Protein AF-A0A817G9M0-F1 (afdb_monomer)

Secondary structure (DSSP, 8-state):
-----SEEEE-GGGGGG--TTS--TTTTTT--EEEEE-S--S-----B-S-SEEEEE---TT-S--------HHHHHHHHHHB-GGG--EEEE-TT----HHHHHHHHHH-TT--EEEEEHHHHHHHTT-HHHHHHHHHH--EEEEE----------SS-TTT------SSSTTS--HHHHHHHHHH-TT-SEEEEEEE-HHHHHHHHHHHHHHT-EEEEEE--

Nearest PDB structures (foldseek):
  5zb2-assembly1_A-2  TM=5.782E-01  e=1.646E-01  Saccharomyces cerevisiae S288C
  3l2k-assembly1_B  TM=8.022E-01  e=1.127E+00  Pantoea agglomerans
  3hgu-assembly1_A  TM=7.969E-01  e=4.310E+00  Pantoea agglomerans
  4xq6-assembly1_A  TM=3.763E-01  e=7.944E-01  Mycobacterium tuberculosis H37Ra
  3hgv-assembly1_B  TM=3.865E-01  e=2.269E+00  Pantoea agglomerans

Foldseek 3Di:
DADPDQEEEDDLCPVVDDDPPDDCARNAQNHAEYEYAQPDNVDDPAAHERHAEYEYDHDDPDDPDLPQDEDDPVSLVVCVRHYQLQNYQEYEYDPSRHYDLVSVLVSLVSNQNHAEYEEALVRVLLNLVDLSSLVSLQVHYAAYEHDQDPDDPPDDDDPCCVRDPDDDDGPPRREDDPVSVVSCCVSRLNHQEYEGEEYEPVNVVVCVVPVVPRNHHYHYDYDD

Radius of gyration: 18.79 Å; Cα contacts (8 Å, |Δi|>4): 367; chains: 1; bounding box: 47×42×49 Å

Sequence (224 aa):
MPYIGYEYRLTPTMNKYVNSLINHSNGFNNVKNITVWLKPIIKNLYYFNNIQSLTLTCEDDDDDQIDEYILSEKQIKFLHMTVNLSNIKHLIIDDECCMTPSLLLKILIQSPCLSELTIENNILTLYLKNSQICELLNKNIIKLDISDDNRNIYIKSNDIDSFYSASNCQEDRCYMRLDNLLLILSKCRKLSIIILGKIRQDIYSWIQINASTLNIDFYFTLID

Mean predicted aligned error: 10.59 Å

Structure (mmCIF, N/CA/C/O backbone):
data_AF-A0A817G9M0-F1
#
_entry.id   AF-A0A817G9M0-F1
#
loop_
_atom_site.group_PDB
_atom_site.id
_atom_site.type_symbol
_atom_site.label_atom_id
_atom_site.label_alt_id
_atom_site.label_comp_id
_atom_site.label_asym_id
_atom_site.label_entity_id
_atom_site.label_seq_id
_atom_site.pdbx_PDB_ins_code
_atom_site.Cartn_x
_atom_site.Cartn_y
_atom_site.Cartn_z
_atom_site.occupancy
_atom_site.B_iso_or_equiv
_atom_site.auth_seq_id
_atom_site.auth_comp_id
_atom_site.auth_asym_id
_atom_site.auth_atom_id
_atom_site.pdbx_PDB_model_num
ATOM 1 N N . MET A 1 1 ? -31.293 -2.157 11.846 1.00 43.88 1 MET A N 1
ATOM 2 C CA . MET A 1 1 ? -30.958 -3.054 10.721 1.00 43.88 1 MET A CA 1
ATOM 3 C C . MET A 1 1 ? -29.444 -2.999 10.543 1.00 43.88 1 MET A C 1
ATOM 5 O O . MET A 1 1 ? -28.943 -1.880 10.504 1.00 43.88 1 MET A O 1
ATOM 9 N N . PRO A 1 2 ? -28.704 -4.121 10.556 1.00 51.38 2 PRO A N 1
ATOM 10 C CA . PRO A 1 2 ? -27.274 -4.094 10.249 1.00 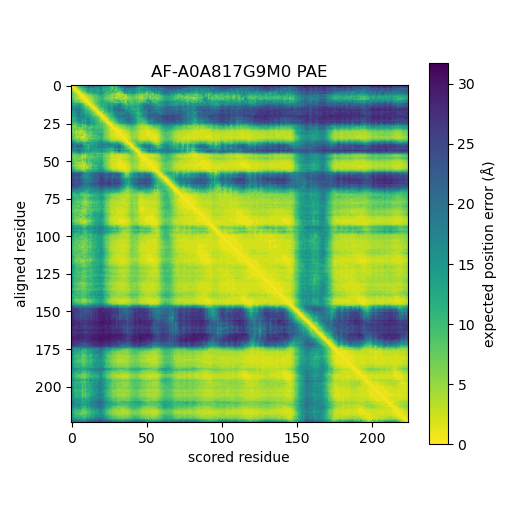51.38 2 PRO A CA 1
ATOM 11 C C . PRO A 1 2 ? -27.074 -3.652 8.795 1.00 51.38 2 PRO A C 1
ATOM 13 O O . PRO A 1 2 ? -27.879 -3.997 7.930 1.00 51.38 2 PRO A O 1
ATOM 16 N N . TYR A 1 3 ? -26.037 -2.861 8.538 1.00 54.50 3 TYR A N 1
ATOM 17 C CA . TYR A 1 3 ? -25.652 -2.450 7.196 1.00 54.50 3 TYR A CA 1
ATOM 18 C C . TYR A 1 3 ? -25.253 -3.703 6.403 1.00 54.50 3 TYR A C 1
ATOM 20 O O . TYR A 1 3 ? -24.424 -4.499 6.847 1.00 54.50 3 TYR A O 1
ATOM 28 N N . ILE A 1 4 ? -25.902 -3.913 5.257 1.00 58.81 4 ILE A N 1
ATOM 29 C CA . ILE A 1 4 ? -25.700 -5.096 4.400 1.00 58.81 4 ILE A CA 1
ATOM 30 C C . ILE A 1 4 ? -24.552 -4.858 3.400 1.00 58.81 4 ILE A C 1
ATOM 32 O O . ILE A 1 4 ? -24.020 -5.808 2.834 1.00 58.81 4 ILE A O 1
ATOM 36 N N . GLY A 1 5 ? -24.140 -3.600 3.212 1.00 60.62 5 GLY A N 1
ATOM 37 C CA . GLY A 1 5 ? -23.053 -3.226 2.311 1.00 60.62 5 GLY A CA 1
ATOM 38 C C . GLY A 1 5 ? -21.687 -3.755 2.757 1.00 60.62 5 GLY A C 1
ATOM 39 O O . GLY A 1 5 ? -21.343 -3.705 3.938 1.00 60.62 5 GLY A O 1
ATOM 40 N N . TYR A 1 6 ? -20.913 -4.238 1.785 1.00 61.12 6 TYR A N 1
ATOM 41 C CA . TYR A 1 6 ? -19.511 -4.642 1.948 1.00 61.12 6 TYR A CA 1
ATOM 42 C C . TYR A 1 6 ? -18.563 -3.431 2.031 1.00 61.12 6 TYR A C 1
ATOM 44 O O . TYR A 1 6 ? -17.533 -3.481 2.710 1.00 61.12 6 TYR A O 1
ATOM 52 N N . GLU A 1 7 ? -18.963 -2.341 1.375 1.00 71.12 7 GLU A N 1
ATOM 53 C CA . GLU A 1 7 ? -18.264 -1.061 1.293 1.00 71.12 7 GLU A CA 1
ATOM 54 C C . GLU A 1 7 ? -19.029 0.023 2.054 1.00 71.12 7 GLU A C 1
ATOM 56 O O . GLU A 1 7 ? -20.265 0.044 2.065 1.00 71.12 7 GLU A O 1
ATOM 61 N N . TYR A 1 8 ? -18.290 0.935 2.683 1.00 72.50 8 TYR A N 1
ATOM 62 C CA . TYR A 1 8 ? -18.856 2.077 3.391 1.00 72.50 8 TYR A CA 1
ATOM 63 C C . TYR A 1 8 ? -18.000 3.328 3.182 1.00 72.50 8 TYR A C 1
ATOM 65 O O . TYR A 1 8 ? -16.774 3.267 3.260 1.00 72.50 8 TYR A O 1
ATOM 73 N N . ARG A 1 9 ? -18.641 4.478 2.955 1.00 72.69 9 ARG A N 1
ATOM 74 C CA . ARG A 1 9 ? -17.967 5.781 2.868 1.00 72.69 9 ARG A CA 1
ATOM 75 C C . ARG A 1 9 ? -18.323 6.609 4.091 1.00 72.69 9 ARG A C 1
ATOM 77 O O . ARG A 1 9 ? -19.501 6.826 4.357 1.00 72.69 9 ARG A O 1
ATOM 84 N N . LEU A 1 10 ? -17.320 7.056 4.837 1.00 69.00 10 LEU A N 1
ATOM 85 C CA . LEU A 1 10 ? -17.506 7.930 5.987 1.00 69.00 10 LEU A CA 1
ATOM 86 C C . LEU A 1 10 ? -17.192 9.372 5.585 1.00 69.00 10 LEU A C 1
ATOM 88 O O . LEU A 1 10 ? -16.023 9.718 5.428 1.00 69.00 10 LEU A O 1
ATOM 92 N N . THR A 1 11 ? -18.234 10.195 5.453 1.00 63.91 11 THR A N 1
ATOM 93 C CA . THR A 1 11 ? -18.109 11.606 5.058 1.00 63.91 11 THR A CA 1
ATOM 94 C C . THR A 1 11 ? -18.269 12.555 6.256 1.00 63.91 11 THR A C 1
ATOM 96 O O . THR A 1 11 ? -18.947 12.214 7.237 1.00 63.91 11 THR A O 1
ATOM 99 N N . PRO A 1 12 ? -17.703 13.777 6.204 1.00 54.59 12 PRO A N 1
ATOM 100 C CA . PRO A 1 12 ? -17.743 14.724 7.325 1.00 54.59 12 PRO A CA 1
ATOM 101 C C . PRO A 1 12 ? -19.159 15.145 7.748 1.00 54.59 12 PRO A C 1
ATOM 103 O O . PRO A 1 12 ? -19.411 15.445 8.920 1.00 54.59 12 PRO A O 1
ATOM 106 N N . THR A 1 13 ? -20.111 15.132 6.813 1.00 56.72 13 THR A N 1
ATOM 107 C CA . THR A 1 13 ? -21.502 15.559 7.024 1.00 56.72 13 THR A CA 1
ATOM 108 C C . THR A 1 13 ? -22.379 14.506 7.705 1.00 56.72 13 THR A C 1
ATOM 110 O O . THR A 1 13 ? -23.465 14.851 8.183 1.00 56.72 13 THR A O 1
ATOM 113 N N . MET A 1 14 ? -21.917 13.254 7.840 1.00 56.62 14 MET A N 1
ATOM 114 C CA . MET A 1 14 ? -22.711 12.159 8.422 1.00 56.62 14 MET A CA 1
ATOM 115 C C . MET A 1 14 ? -23.173 12.423 9.862 1.00 56.62 14 MET A C 1
ATOM 117 O O . MET A 1 14 ? -24.207 11.902 10.278 1.00 56.62 14 MET A O 1
ATOM 121 N N . ASN A 1 15 ? -22.487 13.296 10.607 1.00 50.94 15 ASN A N 1
ATOM 122 C CA . ASN A 1 15 ? -22.907 13.704 11.952 1.00 50.94 15 ASN A CA 1
ATOM 123 C C . ASN A 1 15 ? -24.252 14.440 12.011 1.00 50.94 15 ASN A C 1
ATOM 125 O O . ASN A 1 15 ? -24.836 14.519 13.090 1.00 50.94 15 ASN A O 1
ATOM 129 N N . LYS A 1 16 ? -24.768 14.969 10.892 1.00 44.91 16 LYS A N 1
ATOM 130 C CA . LYS A 1 16 ? -26.047 15.700 10.877 1.00 44.91 16 LYS A CA 1
ATOM 131 C C . LYS A 1 16 ? -27.268 14.808 11.139 1.00 44.91 16 LYS A C 1
ATOM 133 O O . LYS A 1 16 ? -28.314 15.336 11.502 1.00 44.91 16 LYS A O 1
ATOM 138 N N . TYR A 1 17 ? -27.146 13.484 10.997 1.00 46.28 17 TYR A N 1
ATOM 139 C CA . TYR A 1 17 ? -28.298 12.569 11.015 1.00 46.28 17 TYR A CA 1
ATOM 140 C C . TYR A 1 17 ? -28.178 11.401 12.006 1.00 46.28 17 TYR A C 1
ATOM 142 O O . TYR A 1 17 ? -28.967 10.458 11.943 1.00 46.28 17 TYR A O 1
ATOM 150 N N . VAL A 1 18 ? -27.216 11.435 12.936 1.00 49.06 18 VAL A N 1
ATOM 151 C CA . VAL A 1 18 ? -27.019 10.327 13.885 1.00 49.06 18 VAL A CA 1
ATOM 152 C C . VAL A 1 18 ? -27.923 10.481 15.105 1.00 49.06 18 VAL A C 1
ATOM 154 O O . VAL A 1 18 ? -27.805 11.433 15.874 1.00 49.06 18 VAL A O 1
ATOM 157 N N . ASN A 1 19 ? -28.803 9.502 15.314 1.00 46.06 19 ASN A N 1
ATOM 158 C CA . ASN A 1 19 ? -29.579 9.377 16.542 1.00 46.06 19 ASN A CA 1
ATOM 159 C C . ASN A 1 19 ? -28.739 8.644 17.601 1.00 46.06 19 ASN A C 1
ATOM 161 O O . ASN A 1 19 ? -28.477 7.450 17.476 1.00 46.06 19 ASN A O 1
ATOM 165 N N . SER A 1 20 ? -28.337 9.347 18.660 1.00 53.91 20 SER A N 1
ATOM 166 C CA . SER A 1 20 ? -27.492 8.817 19.744 1.00 53.91 20 SER A CA 1
ATOM 167 C C . SER A 1 20 ? -28.133 7.688 20.566 1.00 53.91 20 SER A C 1
ATOM 169 O O . SER A 1 20 ? -27.455 7.083 21.394 1.00 53.91 20 SER A O 1
ATOM 171 N N . LEU A 1 21 ? -29.420 7.396 20.352 1.00 45.25 21 LEU A N 1
ATOM 172 C CA . LEU A 1 21 ? -30.170 6.348 21.051 1.00 45.25 21 LEU A CA 1
ATOM 173 C C . LEU A 1 21 ? -30.033 4.954 20.414 1.00 45.25 21 LEU A C 1
ATOM 175 O O . LEU A 1 21 ? -30.493 3.974 20.998 1.00 45.25 21 LEU A O 1
ATOM 179 N N . ILE A 1 22 ? -29.423 4.832 19.230 1.00 50.28 22 ILE A N 1
ATOM 180 C CA . ILE A 1 22 ? -29.263 3.548 18.537 1.00 50.28 22 ILE A CA 1
ATOM 181 C C . ILE A 1 22 ? -27.857 2.999 18.809 1.00 50.28 22 ILE A C 1
ATOM 183 O O . ILE A 1 22 ? -26.849 3.625 18.492 1.00 50.28 22 ILE A O 1
ATOM 187 N N . ASN A 1 23 ? -27.774 1.805 19.401 1.00 50.31 23 ASN A N 1
ATOM 188 C CA . ASN A 1 23 ? -26.499 1.123 19.616 1.00 50.31 23 ASN A CA 1
ATOM 189 C C . ASN A 1 23 ? -25.998 0.530 18.290 1.00 50.31 23 ASN A C 1
ATOM 191 O O . ASN A 1 23 ? -26.527 -0.469 17.800 1.00 50.31 23 ASN A O 1
ATOM 195 N N . HIS A 1 24 ? -24.983 1.159 17.702 1.00 58.62 24 HIS A N 1
ATOM 196 C CA . HIS A 1 24 ? -24.435 0.783 16.399 1.00 58.62 24 HIS A CA 1
ATOM 197 C C . HIS A 1 24 ? -23.263 -0.209 16.472 1.00 58.62 24 HIS A C 1
ATOM 199 O O . HIS A 1 24 ? -22.658 -0.493 15.439 1.00 58.62 24 HIS A O 1
ATOM 205 N N . SER A 1 25 ? -22.959 -0.774 17.647 1.00 58.25 25 SER A N 1
ATOM 206 C CA . SER A 1 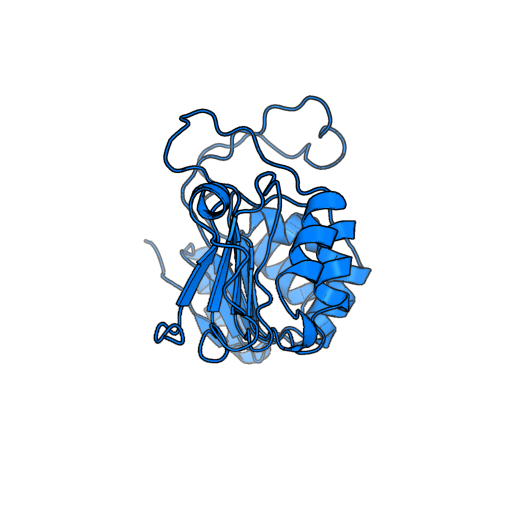25 ? -21.776 -1.625 17.874 1.00 58.25 25 SER A CA 1
ATOM 207 C C . SER A 1 25 ? -21.642 -2.807 16.907 1.00 58.25 25 SER A C 1
ATOM 209 O O . SER A 1 25 ? -20.534 -3.160 16.526 1.00 58.25 25 SER A O 1
ATOM 211 N N . ASN A 1 26 ? -22.766 -3.381 16.467 1.00 63.66 26 ASN A N 1
ATOM 212 C CA . ASN A 1 26 ? -22.805 -4.501 15.520 1.00 63.66 26 ASN A CA 1
ATOM 213 C C . ASN A 1 26 ? -23.342 -4.110 14.136 1.00 63.66 26 ASN A C 1
ATOM 215 O O . ASN A 1 26 ? -23.516 -4.969 13.271 1.00 63.66 26 ASN A O 1
ATOM 219 N N . GLY A 1 27 ? -23.636 -2.825 13.923 1.00 67.75 27 GLY A N 1
ATOM 220 C CA . GLY A 1 27 ? -24.267 -2.337 12.699 1.00 67.75 27 GLY A CA 1
ATOM 221 C C . GLY A 1 27 ? -23.406 -2.538 11.455 1.00 67.75 27 GLY A C 1
ATOM 222 O O . GLY A 1 27 ? -23.957 -2.705 10.376 1.00 67.75 27 GLY A O 1
ATOM 223 N N . PHE A 1 28 ? -22.081 -2.585 11.609 1.00 75.06 28 PHE A N 1
ATOM 224 C CA . PHE A 1 28 ? -21.125 -2.568 10.498 1.00 75.06 28 PHE A CA 1
ATOM 225 C C . PHE A 1 28 ? -20.227 -3.808 10.439 1.00 75.06 28 PHE A C 1
ATOM 227 O O . PHE A 1 28 ? -19.193 -3.795 9.780 1.00 75.06 28 PHE A O 1
ATOM 234 N N . ASN A 1 29 ? -20.609 -4.908 11.095 1.00 80.31 29 ASN A N 1
ATOM 235 C CA . ASN A 1 29 ? -19.776 -6.118 11.155 1.00 80.31 29 ASN A CA 1
ATOM 236 C C . ASN A 1 29 ? -19.491 -6.747 9.779 1.00 80.31 29 ASN A C 1
ATOM 238 O O . ASN A 1 29 ? -18.471 -7.428 9.624 1.00 80.31 29 ASN A O 1
ATOM 242 N N . ASN A 1 30 ? -20.381 -6.511 8.810 1.00 82.12 30 ASN A N 1
ATOM 243 C CA . ASN A 1 30 ? -20.260 -6.990 7.434 1.00 82.12 30 ASN A CA 1
ATOM 244 C C . ASN A 1 30 ? -19.395 -6.082 6.551 1.00 82.12 30 ASN A C 1
ATOM 246 O O . ASN A 1 30 ? -18.931 -6.541 5.510 1.00 82.12 30 ASN A O 1
ATOM 250 N N . VAL A 1 31 ? -19.151 -4.835 6.967 1.00 83.00 31 VAL A N 1
ATOM 251 C CA . VAL A 1 31 ? -18.290 -3.910 6.229 1.00 83.00 31 VAL A CA 1
ATOM 252 C C . VAL A 1 31 ? -16.857 -4.418 6.322 1.00 83.00 31 VAL A C 1
ATOM 254 O O . VAL A 1 31 ? -16.344 -4.669 7.417 1.00 83.00 31 VAL A O 1
ATOM 257 N N . LYS A 1 32 ? -16.220 -4.587 5.165 1.00 87.81 32 LYS A N 1
ATOM 258 C CA . LYS A 1 32 ? -14.809 -4.981 5.047 1.00 87.81 32 LYS A CA 1
ATOM 259 C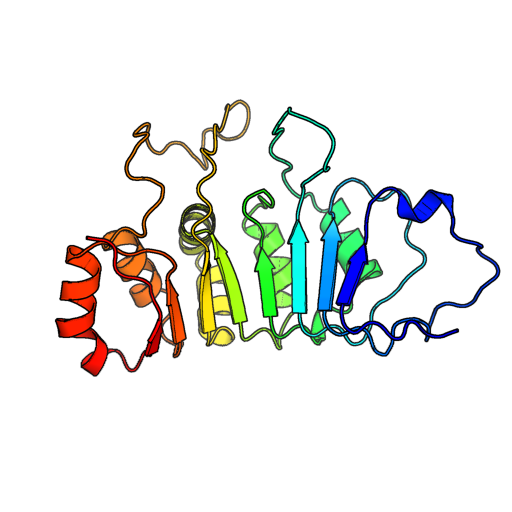 C . LYS A 1 32 ? -13.962 -3.892 4.416 1.00 87.81 32 LYS A C 1
ATOM 261 O O . LYS A 1 32 ? -12.768 -3.842 4.687 1.00 87.81 32 LYS A O 1
ATOM 266 N N . ASN A 1 33 ? -14.580 -3.016 3.640 1.00 88.19 33 ASN A N 1
ATOM 267 C CA . ASN A 1 33 ? -13.905 -1.945 2.937 1.00 88.19 33 ASN A CA 1
ATOM 268 C C . ASN A 1 33 ? -14.472 -0.616 3.418 1.00 88.19 33 ASN A C 1
ATOM 270 O O . ASN A 1 33 ? -15.694 -0.441 3.455 1.00 88.19 33 ASN A O 1
ATOM 274 N N . ILE A 1 34 ? -13.601 0.312 3.791 1.00 87.56 34 ILE A N 1
ATOM 275 C CA . ILE A 1 34 ? -14.028 1.641 4.214 1.00 87.56 34 ILE A CA 1
ATOM 276 C C . ILE A 1 34 ? -13.190 2.722 3.550 1.00 87.56 34 ILE A C 1
ATOM 278 O O . ILE A 1 34 ? -11.964 2.662 3.556 1.00 87.56 34 ILE A O 1
ATOM 282 N N . THR A 1 35 ? -13.869 3.738 3.033 1.00 86.94 35 THR A N 1
ATOM 283 C CA . THR A 1 35 ? -13.252 4.998 2.623 1.00 86.94 35 THR A CA 1
ATOM 284 C C . THR A 1 35 ? -13.496 6.027 3.715 1.00 86.94 35 THR A C 1
ATOM 286 O O . THR A 1 35 ? -14.645 6.281 4.089 1.00 86.94 35 THR A O 1
ATOM 289 N N . VAL A 1 36 ? -12.422 6.600 4.251 1.00 83.94 36 VAL A N 1
ATOM 290 C CA . VAL A 1 36 ? -12.466 7.592 5.326 1.00 83.94 36 VAL A CA 1
ATOM 291 C C . VAL A 1 36 ? -12.027 8.939 4.778 1.00 83.94 36 VAL A C 1
ATOM 293 O O . VAL A 1 36 ? -10.886 9.094 4.349 1.00 83.94 36 VAL A O 1
ATOM 296 N N . TRP A 1 37 ? -12.936 9.911 4.841 1.00 80.38 37 TRP A N 1
ATOM 297 C CA . TRP A 1 37 ? -12.651 11.298 4.499 1.00 80.38 37 TRP A CA 1
ATOM 298 C C . TRP A 1 37 ? -12.093 11.990 5.735 1.00 80.38 37 TRP A C 1
ATOM 300 O O . TRP A 1 37 ? -12.752 12.064 6.775 1.00 80.38 37 TRP A O 1
ATOM 310 N N . LEU A 1 38 ? -10.853 12.456 5.652 1.00 72.31 38 LEU A N 1
ATOM 311 C CA . LEU A 1 38 ? -10.090 12.879 6.828 1.00 72.31 38 LEU A CA 1
ATOM 312 C C . LEU A 1 38 ? -10.177 14.384 7.137 1.00 72.31 38 LEU A C 1
ATOM 314 O O . LEU A 1 38 ? -9.511 14.880 8.057 1.00 72.31 38 LEU A O 1
ATOM 318 N N . LYS A 1 39 ? -11.066 15.109 6.451 1.00 68.44 39 LYS A N 1
ATOM 319 C CA . LYS A 1 39 ? -11.522 16.445 6.866 1.00 68.44 39 LYS A CA 1
ATOM 320 C C . LYS A 1 39 ? -12.063 16.410 8.303 1.00 68.44 39 LYS A C 1
ATOM 322 O O . LYS A 1 39 ? -12.447 15.345 8.782 1.00 68.44 39 LYS A O 1
ATOM 327 N N . PRO A 1 40 ? -12.046 17.527 9.055 1.00 56.66 40 PRO A N 1
ATOM 328 C CA . PRO A 1 40 ? -12.311 17.521 10.493 1.00 56.66 40 PRO A CA 1
ATOM 329 C C . PRO A 1 40 ? -13.727 17.018 10.817 1.00 56.66 40 PRO A C 1
ATOM 331 O O . PRO A 1 40 ? -14.691 17.777 10.883 1.00 56.66 40 PRO A O 1
ATOM 334 N N . ILE A 1 41 ? -13.845 15.714 11.064 1.00 55.81 41 ILE A N 1
ATOM 335 C CA . ILE A 1 41 ? -15.073 15.083 11.523 1.00 55.81 41 ILE A CA 1
ATOM 336 C C . ILE A 1 41 ? -15.233 15.425 13.009 1.00 55.81 41 ILE A C 1
ATOM 338 O O . ILE A 1 41 ? -14.476 14.981 13.871 1.00 55.81 41 ILE A O 1
ATOM 342 N N . ILE A 1 42 ? -16.237 16.251 13.306 1.00 53.94 42 ILE A N 1
ATOM 343 C CA . ILE A 1 42 ? -16.450 16.907 14.610 1.00 53.94 42 ILE A CA 1
ATOM 344 C C . ILE A 1 42 ? -16.813 15.906 15.731 1.00 53.94 42 ILE A C 1
ATOM 346 O O . ILE A 1 42 ? -16.664 16.203 16.918 1.00 53.94 42 ILE A O 1
ATOM 350 N N . LYS A 1 43 ? -17.270 14.698 15.383 1.00 58.09 43 LYS A N 1
ATOM 351 C CA . LYS A 1 43 ? -17.588 13.605 16.317 1.00 58.09 43 LYS A CA 1
ATOM 352 C C . LYS A 1 43 ? -17.720 12.299 15.529 1.00 58.09 43 LYS A C 1
ATOM 354 O O . LYS A 1 43 ? -18.157 12.349 14.393 1.00 58.09 43 LYS A O 1
ATOM 359 N N . ASN A 1 44 ? -17.383 11.135 16.073 1.00 60.19 44 ASN A N 1
ATOM 360 C CA . ASN A 1 44 ? -17.817 9.876 15.455 1.00 60.19 44 ASN A CA 1
ATOM 361 C C . ASN A 1 44 ? -18.408 8.958 16.509 1.00 60.19 44 ASN A C 1
ATOM 363 O O . ASN A 1 44 ? -17.886 8.870 17.619 1.00 60.19 44 ASN A O 1
ATOM 367 N N . LEU A 1 45 ? -19.516 8.316 16.155 1.00 61.19 45 LEU A N 1
ATOM 368 C CA . LEU A 1 45 ? -20.249 7.384 17.014 1.00 61.19 45 LEU A CA 1
ATOM 369 C C . LEU A 1 45 ? -20.097 5.930 16.536 1.00 61.19 45 LEU A C 1
ATOM 371 O O . LEU A 1 45 ? -20.662 5.024 17.146 1.00 61.19 45 LEU A O 1
ATOM 375 N N . TYR A 1 46 ? -19.341 5.706 15.457 1.00 73.38 46 TYR A N 1
ATOM 376 C CA . TYR A 1 46 ? -19.208 4.411 14.799 1.00 73.38 46 TYR A CA 1
ATOM 377 C C . TYR A 1 46 ? -17.795 3.846 14.938 1.00 73.38 46 TYR A C 1
ATOM 379 O O . TYR A 1 46 ? -16.814 4.565 14.756 1.00 73.38 46 TYR A O 1
ATOM 387 N N . TYR A 1 47 ? -17.714 2.544 15.223 1.00 80.94 47 TYR A N 1
ATOM 388 C CA . TYR A 1 47 ? -16.469 1.782 15.251 1.00 80.94 47 TYR A CA 1
ATOM 389 C C . TYR A 1 47 ? -16.559 0.586 14.300 1.00 80.94 47 TYR A C 1
ATOM 391 O O . TYR A 1 47 ? -17.483 -0.224 14.389 1.00 80.94 47 TYR A O 1
ATOM 399 N N . PHE A 1 48 ? -15.586 0.470 13.403 1.00 85.19 48 PHE A N 1
ATOM 400 C CA . PHE A 1 48 ? -15.506 -0.550 12.368 1.00 85.19 48 PHE A CA 1
ATOM 401 C C . PHE A 1 48 ? -14.397 -1.548 12.710 1.00 85.19 48 PHE A C 1
ATOM 403 O O . PHE A 1 48 ? -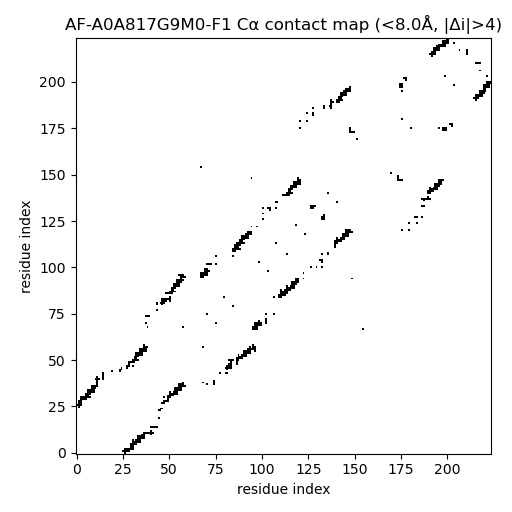13.209 -1.295 12.502 1.00 85.19 48 PHE A O 1
ATOM 410 N N . ASN A 1 49 ? -14.789 -2.701 13.254 1.00 85.19 49 ASN A N 1
ATOM 411 C CA . ASN A 1 49 ? -13.838 -3.673 13.799 1.00 85.19 49 ASN A CA 1
ATOM 412 C C . ASN A 1 49 ? -13.266 -4.660 12.759 1.00 85.19 49 ASN A C 1
ATOM 414 O O . ASN A 1 49 ? -12.183 -5.211 12.945 1.00 85.19 49 ASN A O 1
ATOM 418 N N . ASN A 1 50 ? -13.998 -4.906 11.671 1.00 87.94 50 ASN A N 1
ATOM 419 C CA . ASN A 1 50 ? -13.730 -6.017 10.751 1.00 87.94 50 ASN A CA 1
ATOM 420 C C . ASN A 1 50 ? -13.180 -5.577 9.385 1.00 87.94 50 ASN A C 1
ATOM 422 O O . ASN A 1 50 ? -13.270 -6.340 8.419 1.00 87.94 50 ASN A O 1
ATOM 426 N N . ILE A 1 51 ? -12.646 -4.359 9.310 1.00 89.81 51 ILE A N 1
ATOM 427 C CA . ILE A 1 51 ? -12.114 -3.768 8.084 1.00 89.81 51 ILE A CA 1
ATOM 428 C C . ILE A 1 51 ? -10.853 -4.508 7.636 1.00 89.81 51 ILE A C 1
ATOM 430 O O . ILE A 1 51 ? -9.978 -4.815 8.441 1.00 89.81 51 ILE A O 1
ATOM 434 N N . GLN A 1 52 ? -10.787 -4.788 6.340 1.00 93.94 52 GLN A N 1
ATOM 435 C CA . GLN A 1 52 ? -9.666 -5.407 5.640 1.00 93.94 52 GLN A CA 1
ATOM 436 C C . GLN A 1 52 ? -9.037 -4.451 4.624 1.00 93.94 52 GLN A C 1
ATOM 438 O O . GLN A 1 52 ? -7.826 -4.527 4.426 1.00 93.94 52 GLN A O 1
ATOM 443 N N . SER A 1 53 ? -9.824 -3.556 4.018 1.00 94.44 53 SER A N 1
ATOM 444 C CA . SER A 1 53 ? -9.330 -2.508 3.122 1.00 94.44 53 SER A CA 1
ATOM 445 C C . SER A 1 53 ? -9.724 -1.123 3.633 1.00 94.44 53 SER A C 1
ATOM 447 O O . SER A 1 53 ? -10.881 -0.891 3.995 1.00 94.44 53 SER A O 1
ATOM 449 N N . LEU A 1 54 ? -8.751 -0.217 3.694 1.00 93.19 54 LEU A N 1
ATOM 450 C CA . LEU A 1 54 ? -8.918 1.160 4.146 1.00 93.19 54 LEU A CA 1
ATOM 451 C C . LEU A 1 54 ? -8.422 2.117 3.067 1.00 93.19 54 LEU A C 1
ATOM 453 O O . LEU A 1 54 ? -7.239 2.107 2.742 1.00 93.19 54 LEU A O 1
ATOM 457 N N . THR A 1 55 ? -9.306 2.984 2.587 1.00 90.94 55 THR A N 1
ATOM 458 C CA . THR A 1 55 ? -8.963 4.115 1.721 1.00 90.94 55 THR A CA 1
ATOM 459 C C . THR A 1 55 ? -8.960 5.401 2.532 1.00 90.94 55 THR A C 1
ATOM 461 O O . THR A 1 55 ? -9.935 5.700 3.226 1.00 90.94 55 THR A O 1
ATOM 464 N N . LEU A 1 56 ? -7.876 6.163 2.442 1.00 88.38 56 LEU A N 1
ATOM 465 C CA . LEU A 1 56 ? -7.734 7.483 3.047 1.00 88.38 56 LEU A CA 1
ATOM 466 C C . LEU A 1 56 ? -7.809 8.535 1.946 1.00 88.38 56 LEU A C 1
ATOM 468 O O . LEU A 1 56 ? -6.997 8.482 1.031 1.00 88.38 56 LEU A O 1
ATOM 472 N N . THR A 1 57 ? -8.758 9.466 2.051 1.00 82.44 57 THR A N 1
ATOM 473 C CA . THR A 1 57 ? -8.976 10.529 1.055 1.00 82.44 57 THR A CA 1
ATOM 474 C C . THR A 1 57 ? -9.277 11.875 1.729 1.00 82.44 57 THR A C 1
ATOM 476 O O . THR A 1 57 ? -9.646 11.927 2.916 1.00 82.44 57 THR A O 1
ATOM 479 N N . CYS A 1 58 ? -9.075 12.962 0.985 1.00 72.81 58 CYS A N 1
ATOM 480 C CA . CYS A 1 58 ? -9.176 14.346 1.454 1.00 72.81 58 CYS A CA 1
ATOM 481 C C . CYS A 1 58 ? -10.152 15.225 0.641 1.00 72.81 58 CYS A C 1
ATOM 483 O O . CYS A 1 58 ? -10.387 16.362 1.064 1.00 72.81 58 CYS A O 1
ATOM 485 N N . GLU A 1 59 ? -10.739 14.716 -0.446 1.00 66.69 59 GLU A N 1
ATOM 486 C CA . GLU A 1 59 ? -11.617 15.477 -1.351 1.00 66.69 59 GLU A CA 1
ATOM 487 C C . GLU A 1 59 ? -12.912 15.935 -0.637 1.00 66.69 59 GLU A C 1
ATOM 489 O O . GLU A 1 59 ? -13.438 15.241 0.237 1.00 66.69 59 GLU A O 1
ATOM 494 N N . ASP A 1 60 ? -13.414 17.131 -0.972 1.00 53.81 60 ASP A N 1
ATOM 495 C CA . ASP A 1 60 ? -14.856 17.426 -0.917 1.00 53.81 60 ASP A CA 1
ATOM 496 C C . ASP A 1 60 ? -15.315 17.547 -2.373 1.00 53.81 60 ASP A C 1
ATOM 498 O O . ASP A 1 60 ? -14.658 18.242 -3.142 1.00 53.81 60 ASP A O 1
ATOM 502 N N . ASP A 1 61 ? -16.459 16.960 -2.727 1.00 53.25 61 ASP A N 1
ATOM 503 C CA . ASP A 1 61 ? -17.051 17.038 -4.076 1.00 53.25 61 ASP A CA 1
ATOM 504 C C . ASP A 1 61 ? -17.401 18.486 -4.535 1.00 53.25 61 ASP A C 1
ATOM 506 O O . ASP A 1 61 ? -17.909 18.667 -5.640 1.00 53.25 61 ASP A O 1
ATOM 510 N N . ASP A 1 62 ? -17.177 19.514 -3.702 1.00 49.69 62 ASP A N 1
ATOM 511 C CA . ASP A 1 62 ? -17.821 20.833 -3.819 1.00 49.69 62 ASP A CA 1
ATOM 512 C C . ASP A 1 62 ? -16.882 22.062 -3.884 1.00 49.69 62 ASP A C 1
ATOM 514 O O . ASP A 1 62 ? -17.390 23.163 -4.097 1.00 49.69 62 ASP A O 1
ATOM 518 N N . ASP A 1 63 ? -15.554 21.944 -3.738 1.00 48.62 63 ASP A N 1
ATOM 519 C CA . ASP A 1 63 ? -14.662 23.122 -3.758 1.00 48.62 63 ASP A CA 1
ATOM 520 C C . ASP A 1 63 ? -13.536 23.002 -4.801 1.00 48.62 63 ASP A C 1
ATOM 522 O O . ASP A 1 63 ? -12.576 22.257 -4.628 1.00 48.62 63 ASP A O 1
ATOM 526 N N . ASP A 1 64 ? -13.592 23.854 -5.834 1.00 49.12 64 ASP A N 1
ATOM 527 C CA . ASP A 1 64 ? -12.548 24.097 -6.854 1.00 49.12 64 ASP A CA 1
ATOM 528 C C . ASP A 1 64 ? -11.216 24.647 -6.273 1.00 49.12 64 ASP A C 1
ATOM 530 O O . ASP A 1 64 ? -10.339 25.126 -7.001 1.00 49.12 64 ASP A O 1
ATOM 534 N N . GLN A 1 65 ? -11.052 24.631 -4.948 1.00 47.03 65 GLN A N 1
ATOM 535 C CA . GLN A 1 65 ? -9.819 24.979 -4.254 1.00 47.03 65 GLN A CA 1
ATOM 536 C C . GLN A 1 65 ? -9.185 23.706 -3.700 1.00 47.03 65 GLN A C 1
ATOM 538 O O . GLN A 1 65 ? -9.523 23.234 -2.615 1.00 47.03 65 GLN A O 1
ATOM 543 N N . ILE A 1 66 ? -8.227 23.177 -4.464 1.00 46.78 66 ILE A N 1
ATOM 544 C CA . ILE A 1 66 ? -7.294 22.130 -4.040 1.00 46.78 66 ILE A CA 1
ATOM 545 C C . ILE A 1 66 ? -6.351 22.743 -2.993 1.00 46.78 66 ILE A C 1
ATOM 547 O O . ILE A 1 66 ? -5.201 23.077 -3.277 1.00 46.78 66 ILE A O 1
ATOM 551 N N . ASP A 1 67 ? -6.851 22.961 -1.782 1.00 49.00 67 ASP A N 1
ATOM 552 C CA . ASP A 1 67 ? -5.990 23.196 -0.632 1.00 49.00 67 ASP A CA 1
ATOM 553 C C . ASP A 1 67 ? -5.518 21.824 -0.142 1.00 49.00 67 ASP A C 1
ATOM 555 O O . ASP A 1 67 ? -6.272 21.071 0.479 1.00 49.00 67 ASP A O 1
ATOM 559 N N . GLU A 1 68 ? -4.264 21.485 -0.462 1.00 52.62 68 GLU A N 1
ATOM 560 C CA . GLU A 1 68 ? -3.619 20.236 -0.049 1.00 52.62 68 GLU A CA 1
ATOM 561 C C . GLU A 1 68 ? -3.773 20.025 1.461 1.00 52.62 68 GLU A C 1
ATOM 563 O O . GLU A 1 68 ? -3.211 20.744 2.297 1.00 52.62 68 GLU A O 1
ATOM 568 N N . TYR A 1 69 ? -4.553 19.011 1.825 1.00 60.19 69 TYR A N 1
ATOM 569 C CA . TYR A 1 69 ? -4.891 18.767 3.212 1.00 60.19 69 TYR A CA 1
ATOM 570 C C . TYR A 1 69 ? -3.857 17.850 3.863 1.00 60.19 69 TYR A C 1
ATOM 572 O O . TYR A 1 69 ? -3.925 16.626 3.761 1.00 60.19 69 TYR A O 1
ATOM 580 N N . ILE A 1 70 ? -2.895 18.443 4.573 1.00 63.59 70 ILE A N 1
ATOM 581 C CA . ILE A 1 70 ? -1.913 17.669 5.337 1.00 63.59 70 ILE A CA 1
ATOM 582 C C . ILE A 1 70 ? -2.588 17.069 6.569 1.00 63.59 70 ILE A C 1
ATOM 584 O O . ILE A 1 70 ? -3.037 17.780 7.476 1.00 63.59 70 ILE A O 1
ATOM 588 N N . LEU A 1 71 ? -2.592 15.738 6.645 1.00 69.44 71 LEU A N 1
ATOM 589 C CA . LEU A 1 71 ? -3.076 15.041 7.829 1.00 69.44 71 LEU A CA 1
ATOM 590 C C . LEU A 1 71 ? -2.286 15.438 9.077 1.00 69.44 71 LEU A C 1
ATOM 592 O O . LEU A 1 71 ? -1.061 15.533 9.080 1.00 69.44 71 LEU A O 1
ATOM 596 N N . SER A 1 72 ? -3.009 15.626 10.174 1.00 74.56 72 SER A N 1
ATOM 597 C CA . SER A 1 72 ? -2.484 15.946 11.496 1.00 74.56 72 SER A CA 1
ATOM 598 C C . SER A 1 72 ? -2.660 14.774 12.464 1.00 74.56 72 SER A C 1
ATOM 600 O O . SER A 1 72 ? -3.466 13.863 12.271 1.00 74.56 72 SER A O 1
ATOM 602 N N . GLU A 1 73 ? -1.972 14.840 13.603 1.00 79.69 73 GLU A N 1
ATOM 603 C CA . GLU A 1 73 ? -2.142 13.894 14.717 1.00 79.69 73 GLU A CA 1
ATOM 604 C C . GLU A 1 73 ? -3.601 13.756 15.190 1.00 79.69 73 GLU A C 1
ATOM 606 O O . GLU A 1 73 ? -3.997 12.706 15.703 1.00 79.69 73 GLU A O 1
ATOM 611 N N . LYS A 1 74 ? -4.422 14.805 15.031 1.00 79.00 74 LYS A N 1
ATOM 612 C CA . LYS A 1 74 ? -5.845 14.754 15.391 1.00 79.00 74 LYS A CA 1
ATOM 613 C C . LYS A 1 74 ? -6.617 13.811 14.464 1.00 79.00 74 LYS A C 1
ATOM 615 O O . LYS A 1 74 ? -7.438 13.045 14.966 1.00 79.00 74 LYS A O 1
ATOM 620 N N . GLN A 1 75 ? -6.317 13.807 13.161 1.00 77.88 75 GLN A N 1
ATOM 621 C CA . GLN A 1 75 ? -6.914 12.858 12.215 1.00 77.88 75 GLN A CA 1
ATOM 622 C C . GLN A 1 75 ? -6.521 11.418 12.513 1.00 77.88 75 GLN A C 1
ATOM 624 O O . GLN A 1 75 ? -7.372 10.536 12.472 1.00 77.88 75 GLN A O 1
ATOM 629 N N . ILE A 1 76 ? -5.260 11.163 12.862 1.00 79.56 76 ILE A N 1
ATOM 630 C CA . ILE A 1 76 ? -4.821 9.801 13.192 1.00 79.56 76 ILE A CA 1
ATOM 631 C C . ILE A 1 76 ? -5.533 9.285 14.445 1.00 79.56 76 ILE A C 1
ATOM 633 O O . ILE A 1 76 ? -6.033 8.161 14.463 1.00 79.56 76 ILE A O 1
ATOM 637 N N . LYS A 1 77 ? -5.673 10.120 15.483 1.00 82.00 77 LYS A N 1
ATOM 638 C CA . LYS A 1 77 ? -6.476 9.764 16.666 1.00 82.00 77 LYS A CA 1
ATOM 639 C C . LYS A 1 77 ? -7.924 9.451 16.302 1.00 82.00 77 LYS A C 1
ATOM 641 O O . LYS A 1 77 ? -8.475 8.470 16.794 1.00 82.00 77 LYS A O 1
ATOM 646 N N . PHE A 1 78 ? -8.523 10.257 15.431 1.00 80.00 78 PHE A N 1
ATOM 647 C CA . PHE A 1 78 ? -9.869 10.012 14.929 1.00 80.00 78 PHE A CA 1
ATOM 648 C C . PHE A 1 78 ? -9.976 8.672 14.186 1.00 80.00 78 PHE A C 1
ATOM 650 O O . PHE A 1 78 ? -10.899 7.894 14.440 1.00 80.00 78 PHE A O 1
ATOM 657 N N . LEU A 1 79 ? -9.010 8.378 13.314 1.00 84.94 79 LEU A N 1
ATOM 658 C CA . LEU A 1 79 ? -8.945 7.126 12.574 1.00 84.94 79 LEU A CA 1
ATOM 659 C C . LEU A 1 79 ? -8.897 5.930 13.536 1.00 84.94 79 LEU A C 1
ATOM 661 O O . LEU A 1 79 ? -9.669 4.993 13.362 1.00 84.94 79 LEU A O 1
ATOM 665 N N . HIS A 1 80 ? -8.101 5.994 14.609 1.00 82.81 80 HIS A N 1
ATOM 666 C CA . HIS A 1 80 ? -8.061 4.943 15.639 1.00 82.81 80 HIS A CA 1
ATOM 667 C C . HIS A 1 80 ? -9.370 4.740 16.386 1.00 82.81 80 HIS A C 1
ATOM 669 O O . HIS A 1 80 ? -9.706 3.617 16.753 1.00 82.81 80 HIS A O 1
ATOM 675 N N . MET A 1 81 ? -10.102 5.822 16.640 1.00 81.69 81 MET A N 1
ATOM 676 C CA . MET A 1 81 ? -11.404 5.739 17.295 1.00 81.69 81 MET A CA 1
ATOM 677 C C . MET A 1 81 ? -12.482 5.166 16.373 1.00 81.69 81 MET A C 1
ATOM 679 O O . MET A 1 81 ? -13.529 4.753 16.861 1.00 81.69 81 MET A O 1
ATOM 683 N N . THR A 1 82 ? -12.228 5.138 15.064 1.00 81.56 82 THR A N 1
ATOM 684 C CA . THR A 1 82 ? -13.210 4.765 14.046 1.00 81.56 82 THR A CA 1
ATOM 685 C C . THR A 1 82 ? -12.932 3.392 13.448 1.00 81.56 82 THR A C 1
ATOM 687 O O . THR A 1 82 ? -13.866 2.633 13.224 1.00 81.56 82 THR A O 1
ATOM 690 N N . VAL A 1 83 ? -11.674 3.040 13.190 1.00 86.94 83 VAL A N 1
ATOM 691 C CA . VAL A 1 83 ? -11.296 1.828 12.457 1.00 86.94 83 VAL A CA 1
ATOM 692 C C . VAL A 1 83 ? -10.305 1.009 13.274 1.00 86.94 83 VAL A C 1
ATOM 694 O O . VAL A 1 83 ? -9.293 1.519 13.759 1.00 86.94 83 VAL A O 1
ATOM 697 N N . ASN A 1 84 ? -10.565 -0.293 13.390 1.00 89.12 84 ASN A N 1
ATOM 698 C CA . ASN A 1 84 ? -9.564 -1.226 13.881 1.00 89.12 84 ASN A CA 1
ATOM 699 C C . ASN A 1 84 ? -8.497 -1.469 12.804 1.00 89.12 84 ASN A C 1
ATOM 701 O O . ASN A 1 84 ? -8.699 -2.270 11.892 1.00 89.12 84 ASN A O 1
ATOM 705 N N . LEU A 1 85 ? -7.343 -0.813 12.938 1.00 91.69 85 LEU A N 1
ATOM 706 C CA . LEU A 1 85 ? -6.250 -0.950 11.971 1.00 91.69 85 LEU A CA 1
ATOM 707 C C . LEU A 1 85 ? -5.572 -2.329 11.995 1.00 91.69 85 LEU A C 1
ATOM 709 O O . LEU A 1 85 ? -4.948 -2.721 11.013 1.00 91.69 85 LEU A O 1
ATOM 713 N N . SER A 1 86 ? -5.728 -3.102 13.077 1.00 92.94 86 SER A N 1
ATOM 714 C CA . SER A 1 86 ? -4.998 -4.366 13.241 1.00 92.94 86 SER A CA 1
ATOM 715 C C . SER A 1 86 ? -5.349 -5.439 12.205 1.00 92.94 86 SER A C 1
ATOM 717 O O . SER A 1 86 ? -4.533 -6.319 11.944 1.00 92.94 86 SER A O 1
ATOM 719 N N . ASN A 1 87 ? -6.534 -5.341 11.594 1.00 91.06 87 ASN A N 1
ATOM 720 C CA . ASN A 1 87 ? -7.052 -6.294 10.611 1.00 91.06 87 ASN A CA 1
ATOM 721 C C . ASN A 1 87 ? -6.856 -5.847 9.154 1.00 91.06 87 ASN A C 1
ATOM 723 O O . ASN A 1 87 ? -7.209 -6.594 8.236 1.00 91.06 87 ASN A O 1
ATOM 727 N N . ILE A 1 88 ? -6.310 -4.647 8.937 1.00 95.31 88 ILE A N 1
ATOM 728 C CA . ILE A 1 88 ? -6.132 -4.092 7.599 1.00 95.31 88 ILE A CA 1
ATOM 729 C C . ILE A 1 88 ? -5.079 -4.902 6.857 1.00 95.31 88 ILE A C 1
ATOM 731 O O . ILE A 1 88 ? -3.959 -5.081 7.332 1.00 95.31 88 ILE A O 1
ATOM 735 N N . LYS A 1 89 ? -5.466 -5.370 5.674 1.00 96.38 89 LYS A N 1
ATOM 736 C CA . LYS A 1 89 ? -4.618 -6.064 4.705 1.00 96.38 89 LYS A CA 1
ATOM 737 C C . LYS A 1 89 ? -4.245 -5.168 3.536 1.00 96.38 89 LYS A C 1
ATOM 739 O O . LYS A 1 89 ? -3.170 -5.350 2.975 1.00 96.38 89 LYS A O 1
ATOM 744 N N . HIS A 1 90 ? -5.111 -4.214 3.205 1.00 96.31 90 HIS A N 1
ATOM 745 C CA . HIS A 1 90 ? -4.946 -3.295 2.089 1.00 96.31 90 HIS A CA 1
ATOM 746 C C . HIS A 1 90 ? -5.146 -1.851 2.542 1.00 96.31 90 HIS A C 1
ATOM 748 O O . HIS A 1 90 ? -6.181 -1.511 3.112 1.00 96.31 90 HIS A O 1
ATOM 754 N N . LEU A 1 91 ? -4.144 -1.013 2.303 1.00 95.12 91 LEU A N 1
ATOM 755 C CA . LEU A 1 91 ? -4.208 0.426 2.526 1.00 95.12 91 LEU A CA 1
ATOM 756 C C . LEU A 1 91 ? -4.143 1.132 1.174 1.00 95.12 91 LEU A C 1
ATOM 758 O O . LEU A 1 91 ? -3.237 0.861 0.393 1.00 95.12 91 LEU A O 1
ATOM 762 N N . ILE A 1 92 ? -5.077 2.042 0.932 1.00 92.44 92 ILE A N 1
ATOM 763 C CA . ILE A 1 92 ? -5.114 2.911 -0.242 1.00 92.44 92 ILE A CA 1
ATOM 764 C C . ILE A 1 92 ? -4.929 4.343 0.255 1.00 92.44 92 ILE A C 1
ATOM 766 O O . ILE A 1 92 ? -5.713 4.821 1.080 1.00 92.44 92 ILE A O 1
ATOM 770 N N . ILE A 1 93 ? -3.871 4.999 -0.207 1.00 89.12 93 ILE A N 1
ATOM 771 C CA . ILE A 1 93 ? -3.604 6.414 0.048 1.00 89.12 93 ILE A CA 1
ATOM 772 C C . ILE A 1 93 ? -3.902 7.142 -1.253 1.00 89.12 93 ILE A C 1
ATOM 774 O O . ILE A 1 93 ? -3.193 6.938 -2.236 1.00 89.12 93 ILE A O 1
ATOM 778 N N . ASP A 1 94 ? -4.978 7.919 -1.233 1.00 80.81 94 ASP A N 1
ATOM 779 C CA . ASP A 1 94 ? -5.426 8.704 -2.378 1.00 80.81 94 ASP A CA 1
ATOM 780 C C . ASP A 1 94 ? -4.436 9.832 -2.702 1.00 80.81 94 ASP A C 1
ATOM 782 O O . ASP A 1 94 ? -3.669 10.256 -1.830 1.00 80.81 94 ASP A O 1
ATOM 786 N N . ASP A 1 95 ? -4.468 10.318 -3.936 1.00 71.94 95 ASP A N 1
ATOM 787 C CA . ASP A 1 95 ? -3.579 11.358 -4.475 1.00 71.94 95 ASP A CA 1
ATOM 788 C C . ASP A 1 95 ? -3.651 12.678 -3.695 1.00 71.94 95 ASP A C 1
ATOM 790 O O . ASP A 1 95 ? -2.645 13.324 -3.397 1.00 71.94 95 ASP A O 1
ATOM 794 N N . GLU A 1 96 ? -4.849 13.023 -3.246 1.00 70.12 96 GLU A N 1
ATOM 795 C CA . GLU A 1 96 ? -5.118 14.205 -2.435 1.00 70.12 96 GLU A CA 1
ATOM 796 C C . GLU A 1 96 ? -4.793 13.995 -0.945 1.00 70.12 96 GLU A C 1
ATOM 798 O O . GLU A 1 96 ? -4.860 14.922 -0.127 1.00 70.12 96 GLU A O 1
ATOM 803 N N . CYS A 1 97 ? -4.424 12.772 -0.551 1.00 75.12 97 CYS A N 1
ATOM 804 C CA . CYS A 1 97 ? -4.163 12.399 0.831 1.00 75.12 97 CYS A CA 1
ATOM 805 C C . CYS A 1 97 ? -2.673 12.479 1.189 1.00 75.12 97 CYS A C 1
ATOM 807 O O . CYS A 1 97 ? -1.996 11.481 1.454 1.00 75.12 97 CYS A O 1
ATOM 809 N N . CYS A 1 98 ? -2.159 13.704 1.289 1.00 71.75 98 CYS A N 1
ATOM 810 C CA . CYS A 1 98 ? -0.792 13.945 1.739 1.00 71.75 98 CYS A CA 1
ATOM 811 C C . CYS A 1 98 ? -0.656 13.837 3.270 1.00 71.75 98 CYS A C 1
ATOM 813 O O . CYS A 1 98 ? -1.349 14.494 4.052 1.00 71.75 98 CYS A O 1
ATOM 815 N N . MET A 1 99 ? 0.317 13.047 3.735 1.00 79.88 9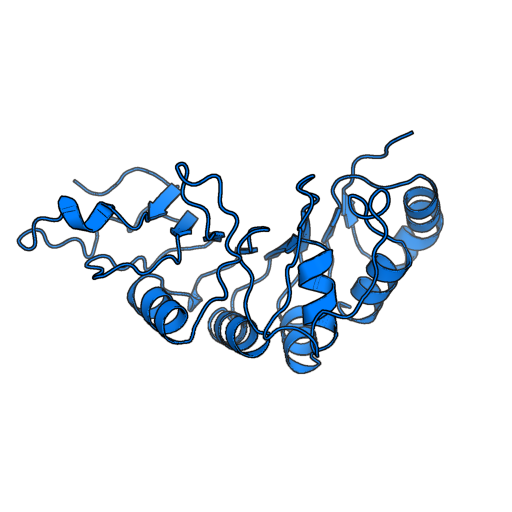9 MET A N 1
ATOM 816 C CA . MET A 1 99 ? 0.696 12.999 5.151 1.00 79.88 99 MET A CA 1
ATOM 817 C C . MET A 1 99 ? 2.198 12.974 5.361 1.00 79.88 99 MET A C 1
ATOM 819 O O . MET A 1 99 ? 2.971 12.534 4.508 1.00 79.88 99 MET A O 1
ATOM 823 N N . THR A 1 100 ? 2.624 13.412 6.542 1.00 82.56 100 THR A N 1
ATOM 824 C CA . THR A 1 100 ? 4.035 13.346 6.915 1.00 82.56 100 THR A CA 1
ATOM 825 C C . THR A 1 100 ? 4.489 11.885 7.072 1.00 82.56 100 THR A C 1
ATOM 827 O O . THR A 1 100 ? 3.702 11.026 7.490 1.00 82.56 100 THR A O 1
ATOM 830 N N . PRO A 1 101 ? 5.777 11.578 6.821 1.00 84.31 101 PRO A N 1
ATOM 831 C CA . PRO A 1 101 ? 6.313 10.229 7.015 1.00 84.31 101 PRO A CA 1
ATOM 832 C C . PRO A 1 101 ? 6.070 9.666 8.425 1.00 84.31 101 PRO A C 1
ATOM 834 O O . PRO A 1 101 ? 5.857 8.468 8.592 1.00 84.31 101 PRO A O 1
ATOM 837 N N . SER A 1 102 ? 6.071 10.518 9.455 1.00 85.69 102 SER A N 1
ATOM 838 C CA . SER A 1 102 ? 5.825 10.094 10.837 1.00 85.69 102 SER A CA 1
ATOM 839 C C . SER A 1 102 ? 4.392 9.607 11.069 1.00 85.69 102 SER A C 1
ATOM 841 O O . SER A 1 102 ? 4.189 8.695 11.871 1.00 85.69 102 SER A O 1
ATOM 843 N N . LEU A 1 103 ? 3.403 10.173 10.372 1.00 86.19 103 LEU A N 1
ATOM 844 C CA . LEU A 1 103 ? 2.010 9.738 10.471 1.00 86.19 103 LEU A CA 1
ATOM 845 C C . LEU A 1 103 ? 1.787 8.430 9.720 1.00 86.19 103 LEU A C 1
ATOM 847 O O . LEU A 1 103 ? 1.202 7.510 10.291 1.00 86.19 103 LEU A O 1
ATOM 851 N N . LEU A 1 104 ? 2.331 8.302 8.505 1.00 90.38 104 LEU A N 1
ATOM 852 C CA . LEU A 1 104 ? 2.283 7.033 7.781 1.00 90.38 104 LEU A CA 1
ATOM 853 C C . LEU A 1 104 ? 2.924 5.914 8.608 1.00 90.38 104 LEU A C 1
ATOM 855 O O . LEU A 1 104 ? 2.349 4.839 8.753 1.00 90.38 104 LEU A O 1
ATOM 859 N N . LEU A 1 105 ? 4.081 6.180 9.223 1.00 91.62 105 LEU A N 1
ATOM 860 C CA . LEU A 1 105 ? 4.758 5.206 10.073 1.00 91.62 105 LEU A CA 1
ATOM 861 C C . LEU A 1 105 ? 3.851 4.692 11.204 1.00 91.62 105 LEU A C 1
ATOM 863 O O . LEU A 1 105 ? 3.836 3.492 11.470 1.00 91.62 105 LEU A O 1
ATOM 867 N N . LYS A 1 106 ? 3.063 5.568 11.842 1.00 91.31 106 LYS A N 1
ATOM 868 C CA . LYS A 1 106 ? 2.097 5.160 12.876 1.00 91.31 106 LYS A CA 1
ATOM 869 C C . LYS A 1 106 ? 1.046 4.206 12.314 1.00 91.31 106 LYS A C 1
ATOM 871 O O . LYS A 1 106 ? 0.868 3.124 12.874 1.00 91.31 106 LYS A O 1
ATOM 876 N N . ILE A 1 107 ? 0.437 4.557 11.177 1.00 91.94 107 ILE A N 1
ATOM 877 C CA . ILE A 1 107 ? -0.553 3.709 10.496 1.00 91.94 107 ILE A CA 1
ATOM 878 C C . ILE A 1 107 ? 0.045 2.331 10.185 1.00 91.94 107 ILE A C 1
ATOM 880 O O . ILE A 1 107 ? -0.570 1.313 10.505 1.00 91.94 107 ILE A O 1
ATOM 884 N N . LEU A 1 108 ? 1.260 2.286 9.629 1.00 93.50 108 LEU A N 1
ATOM 885 C CA . LEU A 1 108 ? 1.945 1.037 9.281 1.00 93.50 108 LEU A CA 1
ATOM 886 C C . LEU A 1 108 ? 2.254 0.174 10.514 1.00 93.50 108 LEU A C 1
ATOM 888 O O . LEU A 1 108 ? 2.027 -1.033 10.487 1.00 93.50 108 LEU A O 1
ATOM 892 N N . ILE A 1 109 ? 2.728 0.773 11.613 1.00 93.81 109 ILE A N 1
ATOM 893 C CA . ILE A 1 109 ? 2.996 0.053 12.873 1.00 93.81 109 ILE A CA 1
ATOM 894 C C . ILE A 1 109 ? 1.712 -0.570 13.433 1.00 93.81 109 ILE A C 1
ATOM 896 O O . ILE A 1 109 ? 1.736 -1.676 13.972 1.00 93.81 109 ILE A O 1
ATOM 900 N N . GLN A 1 110 ? 0.591 0.135 13.308 1.00 92.44 110 GLN A N 1
ATOM 901 C CA . GLN A 1 110 ? -0.703 -0.295 13.838 1.00 92.44 110 GLN A CA 1
ATOM 902 C C . GLN A 1 110 ? -1.479 -1.213 12.887 1.00 92.44 110 GLN A C 1
ATOM 904 O O . GLN A 1 110 ? -2.523 -1.734 13.279 1.00 92.44 110 GLN A O 1
ATOM 909 N N . SER A 1 111 ? -0.943 -1.458 11.689 1.00 94.94 111 SER A N 1
ATOM 910 C CA . SER A 1 111 ? -1.506 -2.350 10.671 1.00 94.94 111 SER A CA 1
ATOM 911 C C . SER A 1 111 ? -0.567 -3.544 10.421 1.00 94.94 111 SER A C 1
ATOM 913 O O . SER A 1 111 ? -0.003 -3.684 9.337 1.00 94.94 111 SER A O 1
ATOM 915 N N . PRO A 1 112 ? -0.342 -4.426 11.415 1.00 93.75 112 PRO A N 1
ATOM 916 C CA . PRO A 1 112 ? 0.613 -5.531 11.306 1.00 93.75 112 PRO A CA 1
ATOM 917 C C . PRO A 1 112 ? 0.243 -6.570 10.236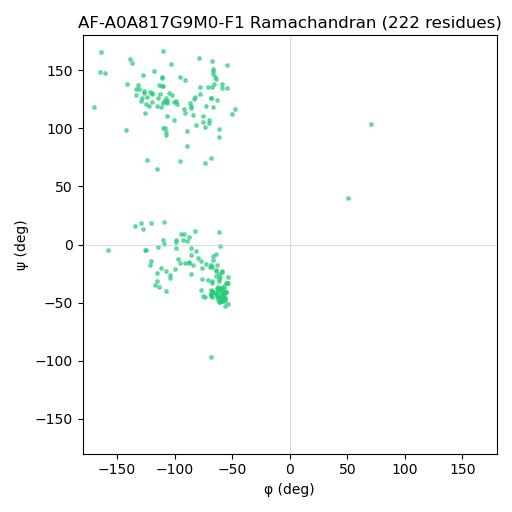 1.00 93.75 112 PRO A C 1
ATOM 919 O O . PRO A 1 112 ? 1.121 -7.302 9.787 1.00 93.75 112 PRO A O 1
ATOM 922 N N . CYS A 1 113 ? -1.031 -6.653 9.841 1.00 94.62 113 CYS A N 1
ATOM 923 C CA . CYS A 1 113 ? -1.513 -7.557 8.795 1.00 94.62 113 CYS A CA 1
ATOM 924 C C . CYS A 1 113 ? -1.464 -6.954 7.383 1.00 94.62 113 CYS A C 1
ATOM 926 O O . CYS A 1 113 ? -1.902 -7.614 6.440 1.00 94.62 113 CYS A O 1
ATOM 928 N N . LEU A 1 114 ? -0.954 -5.728 7.238 1.00 96.00 114 LEU A N 1
ATOM 929 C CA . LEU A 1 114 ? -0.935 -5.014 5.970 1.00 96.00 114 LEU A CA 1
ATOM 930 C C . LEU A 1 114 ? -0.012 -5.723 4.976 1.00 96.00 114 LEU A C 1
ATOM 932 O O . LEU A 1 114 ? 1.185 -5.826 5.214 1.00 96.00 114 LEU A O 1
ATOM 936 N N . SER A 1 115 ? -0.565 -6.185 3.859 1.00 96.00 115 SER A N 1
ATOM 937 C CA . SER A 1 115 ? 0.166 -6.900 2.806 1.00 96.00 115 SER A CA 1
ATOM 938 C C . SER A 1 115 ? 0.103 -6.208 1.448 1.00 96.00 115 SER A C 1
ATOM 940 O O . SER A 1 115 ? 0.877 -6.548 0.552 1.00 96.00 115 SER A O 1
ATOM 942 N N . GLU A 1 116 ? -0.812 -5.254 1.298 1.00 96.06 116 GLU A N 1
ATOM 943 C CA . GLU A 1 116 ? -1.066 -4.520 0.068 1.00 96.06 116 GLU A CA 1
ATOM 944 C C . GLU A 1 116 ? -1.098 -3.015 0.337 1.00 96.06 116 GLU A C 1
ATOM 946 O O . GLU A 1 116 ? -1.741 -2.557 1.286 1.00 96.06 116 GLU A O 1
ATOM 951 N N . LEU A 1 117 ? -0.411 -2.254 -0.510 1.00 95.25 117 LEU A N 1
ATOM 952 C CA . LEU A 1 117 ? -0.414 -0.796 -0.491 1.00 95.25 117 LEU A CA 1
ATOM 953 C C . LEU A 1 117 ? -0.738 -0.279 -1.892 1.00 95.25 117 LEU A C 1
ATOM 955 O O . LEU A 1 117 ? -0.035 -0.635 -2.834 1.00 95.25 117 LEU A O 1
ATOM 959 N N . THR A 1 118 ? -1.753 0.573 -2.000 1.00 93.25 118 THR A N 1
ATOM 960 C CA . THR A 1 118 ? -2.012 1.400 -3.182 1.00 93.25 118 THR A CA 1
ATOM 961 C C . THR A 1 118 ? -1.655 2.841 -2.854 1.00 93.25 118 THR A C 1
ATOM 963 O O . THR A 1 118 ? -2.105 3.367 -1.833 1.00 93.25 118 THR A O 1
ATOM 966 N N . ILE A 1 119 ? -0.803 3.454 -3.667 1.00 89.00 119 ILE A N 1
ATOM 967 C CA . ILE A 1 119 ? -0.277 4.799 -3.426 1.00 89.00 119 ILE A CA 1
ATOM 968 C C . ILE A 1 119 ? 0.261 5.393 -4.725 1.00 89.00 119 ILE A C 1
ATOM 970 O O . ILE A 1 119 ? 0.845 4.682 -5.541 1.00 89.00 119 ILE A O 1
ATOM 974 N N . GLU A 1 120 ? 0.154 6.706 -4.882 1.00 83.62 120 GLU A N 1
ATOM 975 C CA . GLU A 1 120 ? 0.764 7.378 -6.020 1.00 83.62 120 GLU A CA 1
ATOM 976 C C . GLU A 1 120 ? 2.303 7.350 -6.003 1.00 83.62 120 GLU A C 1
ATOM 978 O O . GLU A 1 120 ? 2.963 7.387 -4.956 1.00 83.62 120 GLU A O 1
ATOM 983 N N . ASN A 1 121 ? 2.904 7.344 -7.194 1.00 82.25 121 ASN A N 1
ATOM 984 C CA . ASN A 1 121 ? 4.355 7.269 -7.394 1.00 82.25 121 ASN A CA 1
ATOM 985 C C . ASN A 1 121 ? 5.125 8.429 -6.722 1.00 82.25 121 ASN A C 1
ATOM 987 O O . ASN A 1 121 ? 6.111 8.216 -6.009 1.00 82.25 121 ASN A O 1
ATOM 991 N N . ASN A 1 122 ? 4.676 9.664 -6.936 1.00 77.38 122 ASN A N 1
ATO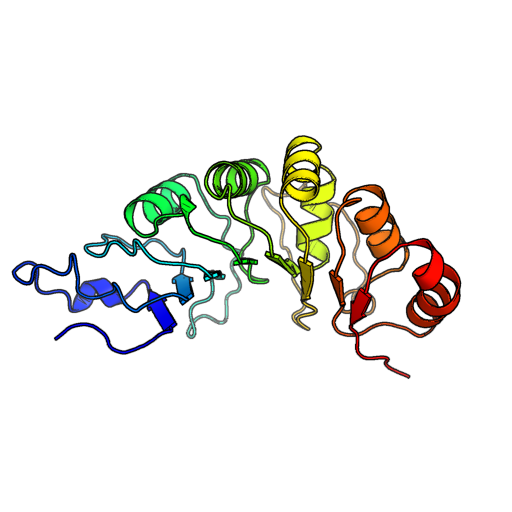M 992 C CA . ASN A 1 122 ? 5.205 10.884 -6.308 1.00 77.38 122 ASN A CA 1
ATOM 993 C C . ASN A 1 122 ? 5.235 10.769 -4.771 1.00 77.38 122 ASN A C 1
ATOM 995 O O . ASN A 1 122 ? 6.297 10.958 -4.176 1.00 77.38 122 ASN A O 1
ATOM 999 N N . ILE A 1 123 ? 4.126 10.389 -4.133 1.00 80.31 123 ILE A N 1
ATOM 1000 C CA . ILE A 1 123 ? 4.000 10.271 -2.680 1.00 80.31 123 ILE A CA 1
ATOM 1001 C C . ILE A 1 123 ? 4.884 9.120 -2.177 1.00 80.31 123 ILE A C 1
ATOM 1003 O O . ILE A 1 123 ? 5.663 9.288 -1.232 1.00 80.31 123 ILE A O 1
ATOM 1007 N N . LEU A 1 124 ? 4.850 7.966 -2.849 1.00 86.75 124 LEU A N 1
ATOM 1008 C CA . LEU A 1 124 ? 5.668 6.809 -2.494 1.00 86.75 124 LEU A CA 1
ATOM 1009 C C . LEU A 1 124 ? 7.163 7.148 -2.471 1.00 86.75 124 LEU A C 1
ATOM 1011 O O . LEU A 1 124 ? 7.862 6.805 -1.515 1.00 86.75 124 LEU A O 1
ATOM 1015 N N . THR A 1 125 ? 7.668 7.854 -3.487 1.00 82.88 125 THR A N 1
ATOM 1016 C CA . THR A 1 125 ? 9.098 8.203 -3.564 1.00 82.88 125 THR A CA 1
ATOM 1017 C C . THR A 1 125 ? 9.565 9.071 -2.393 1.00 82.88 125 THR A C 1
ATOM 1019 O O . THR A 1 125 ? 10.719 8.961 -1.969 1.00 82.88 125 THR A O 1
ATOM 1022 N N . LEU A 1 126 ? 8.678 9.888 -1.815 1.00 80.81 126 LEU A N 1
ATOM 1023 C CA . LEU A 1 126 ? 8.971 10.670 -0.613 1.00 80.81 126 LEU A CA 1
ATOM 1024 C C . LEU A 1 126 ? 9.133 9.761 0.607 1.00 80.81 126 LEU A C 1
ATOM 1026 O O . LEU A 1 126 ? 10.076 9.925 1.385 1.00 80.81 126 LEU A O 1
ATOM 1030 N N . TYR A 1 127 ? 8.263 8.764 0.752 1.00 87.62 127 TYR A N 1
ATOM 1031 C CA . TYR A 1 127 ? 8.308 7.823 1.868 1.00 87.62 127 TYR A CA 1
ATOM 1032 C C . TYR A 1 127 ? 9.486 6.854 1.800 1.00 87.62 127 TYR A C 1
ATOM 1034 O O . TYR A 1 127 ? 10.047 6.506 2.842 1.00 87.62 127 TYR A O 1
ATOM 1042 N N . LEU A 1 128 ? 9.950 6.503 0.599 1.00 89.06 128 LEU A N 1
ATOM 1043 C CA . LEU A 1 128 ? 11.137 5.661 0.406 1.00 89.06 128 LEU A CA 1
ATOM 1044 C C . LEU A 1 128 ? 12.455 6.318 0.859 1.00 89.06 128 LEU A C 1
ATOM 1046 O O . LEU A 1 128 ? 13.484 5.644 0.967 1.00 89.06 128 LEU A O 1
ATOM 1050 N N . LYS A 1 129 ? 12.447 7.620 1.177 1.00 86.69 129 LYS A N 1
ATOM 1051 C CA . LYS A 1 129 ? 13.582 8.303 1.824 1.00 86.69 129 LYS A CA 1
ATOM 1052 C C . LYS A 1 129 ? 13.680 7.984 3.320 1.00 86.69 129 LYS A C 1
ATOM 1054 O O . LYS A 1 129 ? 14.747 8.143 3.909 1.00 86.69 129 LYS A O 1
ATOM 1059 N N . ASN A 1 130 ? 12.593 7.527 3.943 1.00 90.12 130 ASN A N 1
ATOM 1060 C CA . ASN A 1 130 ? 12.557 7.167 5.355 1.00 90.12 130 ASN A CA 1
ATOM 1061 C C . ASN A 1 130 ? 12.883 5.675 5.538 1.00 90.12 130 ASN A C 1
ATOM 1063 O O . ASN A 1 130 ? 12.145 4.799 5.083 1.00 90.12 130 ASN A O 1
ATOM 1067 N N . SER A 1 131 ? 13.985 5.374 6.232 1.00 90.62 131 SER A N 1
ATOM 1068 C CA . SER A 1 131 ? 14.450 3.995 6.429 1.00 90.62 131 SER A CA 1
ATOM 1069 C C . SER A 1 131 ? 13.472 3.132 7.226 1.00 90.62 131 SER A C 1
ATOM 1071 O O . SER A 1 131 ? 13.287 1.970 6.882 1.00 90.62 131 SER A O 1
ATOM 1073 N N . GLN A 1 132 ? 12.805 3.691 8.238 1.00 93.88 132 GLN A N 1
ATOM 1074 C CA . GLN A 1 132 ? 11.848 2.952 9.067 1.00 93.88 132 GLN A CA 1
ATOM 1075 C C . GLN A 1 132 ? 10.597 2.568 8.274 1.00 93.88 132 GLN A C 1
ATOM 1077 O O . GLN A 1 132 ? 10.101 1.450 8.403 1.00 93.88 132 GLN A O 1
ATOM 1082 N N . ILE A 1 133 ? 10.114 3.464 7.407 1.00 93.44 133 ILE A N 1
ATOM 1083 C CA . ILE A 1 133 ? 9.024 3.131 6.485 1.00 93.44 133 ILE A CA 1
ATOM 1084 C C . ILE A 1 133 ? 9.477 2.016 5.542 1.00 93.44 133 ILE A C 1
ATOM 1086 O O . ILE A 1 133 ? 8.784 1.010 5.427 1.00 93.44 133 ILE A O 1
ATOM 1090 N N . CYS A 1 134 ? 10.666 2.131 4.940 1.00 92.62 134 CYS A N 1
ATOM 1091 C CA . CYS A 1 134 ? 11.206 1.082 4.070 1.00 92.62 134 CYS A CA 1
ATOM 1092 C C . CYS A 1 134 ? 11.305 -0.276 4.781 1.00 92.62 134 CYS A C 1
ATOM 1094 O O . CYS A 1 134 ? 11.004 -1.305 4.182 1.00 92.62 134 CYS A O 1
ATOM 1096 N N . GLU A 1 135 ? 11.723 -0.307 6.047 1.00 92.44 135 GLU A N 1
ATOM 1097 C CA . GLU A 1 135 ? 11.781 -1.536 6.842 1.00 92.44 135 GLU A CA 1
ATOM 1098 C C . GLU A 1 135 ? 10.398 -2.165 7.029 1.00 92.44 135 GLU A C 1
ATOM 1100 O O . GLU A 1 135 ? 10.252 -3.371 6.829 1.00 92.44 135 GLU A O 1
ATOM 1105 N N . LEU A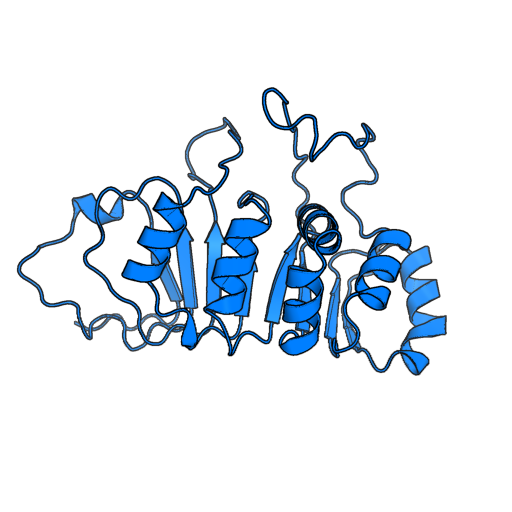 1 136 ? 9.373 -1.372 7.354 1.00 92.56 136 LEU A N 1
ATOM 1106 C CA . LEU A 1 136 ? 8.004 -1.876 7.500 1.00 92.56 136 LEU A CA 1
ATOM 1107 C C . LEU A 1 136 ? 7.408 -2.337 6.170 1.00 92.56 136 LEU A C 1
ATOM 1109 O O . LEU A 1 136 ? 6.802 -3.409 6.124 1.00 92.56 136 LEU A O 1
ATOM 1113 N N . LEU A 1 137 ? 7.633 -1.580 5.091 1.00 92.12 137 LEU A N 1
ATOM 1114 C CA . LEU A 1 137 ? 7.215 -1.972 3.746 1.00 92.12 137 LEU A CA 1
ATOM 1115 C C . LEU A 1 137 ? 7.859 -3.309 3.360 1.00 92.12 137 LEU A C 1
ATOM 1117 O O . LEU A 1 137 ? 7.158 -4.247 3.009 1.00 92.12 137 LEU A O 1
ATOM 1121 N N . ASN A 1 138 ? 9.175 -3.453 3.544 1.00 90.56 138 ASN A N 1
ATOM 1122 C CA . ASN A 1 138 ? 9.878 -4.721 3.318 1.00 90.56 138 ASN A CA 1
ATOM 1123 C C . ASN A 1 138 ? 9.403 -5.858 4.211 1.00 90.56 138 ASN A C 1
ATOM 1125 O O . ASN A 1 138 ? 9.548 -7.028 3.860 1.00 90.56 138 ASN A O 1
ATOM 1129 N N . LYS A 1 139 ? 8.961 -5.553 5.429 1.00 90.88 139 LYS A N 1
ATOM 1130 C CA . LYS A 1 139 ? 8.573 -6.586 6.378 1.00 90.88 139 LYS A CA 1
ATOM 1131 C C . LYS A 1 139 ? 7.239 -7.204 5.980 1.00 90.88 139 LYS A C 1
ATOM 1133 O O . LYS A 1 139 ? 7.154 -8.434 6.011 1.00 90.88 139 LYS A O 1
ATOM 1138 N N . ASN A 1 140 ? 6.271 -6.360 5.615 1.00 90.31 140 ASN A N 1
ATOM 1139 C CA . ASN A 1 140 ? 4.860 -6.726 5.559 1.00 90.31 140 ASN A CA 1
ATOM 1140 C C . ASN A 1 140 ? 4.256 -6.655 4.144 1.00 90.31 140 ASN A C 1
ATOM 1142 O O . ASN A 1 140 ? 3.418 -7.490 3.816 1.00 90.31 140 ASN A O 1
ATOM 1146 N N . ILE A 1 141 ? 4.684 -5.709 3.297 1.00 93.00 141 ILE A N 1
ATOM 1147 C CA . ILE A 1 141 ? 4.072 -5.475 1.982 1.00 93.00 141 ILE A CA 1
ATOM 1148 C C . ILE A 1 141 ? 4.613 -6.456 0.946 1.00 93.00 141 ILE A C 1
ATOM 1150 O O . ILE A 1 141 ? 5.820 -6.583 0.743 1.00 93.00 141 ILE A O 1
ATOM 1154 N N . ILE A 1 142 ? 3.681 -7.124 0.275 1.00 95.06 142 ILE A N 1
ATOM 1155 C CA . ILE A 1 142 ? 3.926 -8.129 -0.763 1.00 95.06 142 ILE A CA 1
ATOM 1156 C C . ILE A 1 142 ? 3.427 -7.615 -2.117 1.00 95.06 142 ILE A C 1
ATOM 1158 O O . ILE A 1 142 ? 4.059 -7.857 -3.146 1.00 95.06 142 ILE A O 1
ATOM 1162 N N . LYS A 1 143 ? 2.312 -6.877 -2.109 1.00 95.69 143 LYS A N 1
ATOM 1163 C CA . LYS A 1 143 ? 1.713 -6.269 -3.292 1.00 95.69 143 LYS A CA 1
ATOM 1164 C C . LYS A 1 143 ? 1.777 -4.750 -3.185 1.00 95.69 143 LYS A C 1
ATOM 1166 O O . LYS A 1 143 ? 1.310 -4.175 -2.204 1.00 95.69 143 LYS A O 1
ATOM 1171 N N . LEU A 1 144 ? 2.345 -4.117 -4.200 1.00 94.69 144 LEU A N 1
ATOM 1172 C CA . LEU A 1 144 ? 2.383 -2.669 -4.326 1.00 94.69 144 LEU A CA 1
ATOM 1173 C C . LEU A 1 144 ? 1.663 -2.274 -5.609 1.00 94.69 144 LEU A C 1
ATOM 1175 O O . LEU A 1 144 ? 2.022 -2.738 -6.688 1.00 94.69 144 LEU A O 1
ATOM 1179 N N . ASP A 1 145 ? 0.645 -1.444 -5.469 1.00 92.25 145 ASP A N 1
ATOM 1180 C CA . ASP A 1 145 ? -0.107 -0.868 -6.570 1.00 92.25 145 ASP A CA 1
ATOM 1181 C C . ASP A 1 145 ? 0.209 0.622 -6.643 1.00 92.25 145 ASP A C 1
ATOM 1183 O O . ASP A 1 145 ? 0.087 1.349 -5.655 1.00 92.25 145 ASP A O 1
ATOM 1187 N N . ILE A 1 146 ? 0.716 1.049 -7.790 1.00 88.62 146 ILE A N 1
ATOM 1188 C CA . ILE A 1 146 ? 1.178 2.408 -7.997 1.00 88.62 146 ILE A CA 1
ATOM 1189 C C . ILE A 1 146 ? 0.192 3.065 -8.944 1.00 88.62 146 ILE A C 1
ATOM 1191 O O . ILE A 1 146 ? 0.233 2.835 -10.155 1.00 88.62 146 ILE A O 1
ATOM 1195 N N . SER A 1 147 ? -0.712 3.845 -8.355 1.00 77.75 147 SER A N 1
ATOM 1196 C CA . SER A 1 147 ? -1.723 4.585 -9.093 1.00 77.75 147 SER A CA 1
ATOM 1197 C C . SER A 1 147 ? -1.076 5.739 -9.857 1.00 77.75 147 SER A C 1
ATOM 1199 O O . SER A 1 147 ? -0.229 6.457 -9.322 1.00 77.75 147 SER A O 1
ATOM 1201 N N . ASP A 1 148 ? -1.494 5.896 -11.110 1.00 64.56 148 ASP A N 1
ATOM 1202 C CA . ASP A 1 148 ? -1.210 7.065 -11.937 1.00 64.56 148 ASP A CA 1
ATOM 1203 C C . ASP A 1 148 ? -2.525 7.855 -12.054 1.00 64.56 148 ASP A C 1
ATOM 1205 O O . ASP A 1 148 ? -3.347 7.508 -12.909 1.00 64.56 148 ASP A O 1
ATOM 1209 N N . ASP A 1 149 ? -2.776 8.862 -11.203 1.00 52.56 149 ASP A N 1
ATOM 1210 C CA . ASP A 1 149 ? -3.820 9.850 -11.512 1.00 52.56 149 ASP A CA 1
ATOM 1211 C C . ASP A 1 149 ? -3.223 11.040 -12.292 1.00 52.56 149 ASP A C 1
ATOM 1213 O O . ASP A 1 149 ? -2.087 11.475 -12.101 1.00 52.56 149 ASP A O 1
ATOM 1217 N N . ASN A 1 150 ? -3.999 11.531 -13.256 1.00 41.53 150 ASN A N 1
ATOM 1218 C CA . ASN A 1 150 ? -3.642 12.522 -14.275 1.00 41.53 150 ASN A CA 1
ATOM 1219 C C . ASN A 1 150 ? -3.738 13.976 -13.769 1.00 41.53 150 ASN A C 1
ATOM 1221 O O . ASN A 1 150 ? -3.741 14.914 -14.577 1.00 41.53 150 ASN A O 1
ATOM 1225 N N . ARG A 1 151 ? -3.890 14.206 -12.461 1.00 40.00 151 ARG A N 1
ATOM 1226 C CA . ARG A 1 151 ? -4.133 15.550 -11.930 1.00 40.00 151 ARG A CA 1
ATOM 1227 C C . ARG A 1 151 ? -2.807 16.268 -11.686 1.00 40.00 151 ARG A C 1
ATOM 1229 O O . ARG A 1 151 ? -1.935 15.822 -10.948 1.00 40.00 151 ARG A O 1
ATOM 1236 N N . ASN A 1 152 ? -2.636 17.416 -12.341 1.00 35.78 152 ASN A N 1
ATOM 1237 C CA . ASN A 1 152 ? -1.494 18.303 -12.128 1.00 35.78 152 ASN A CA 1
ATOM 1238 C C . ASN A 1 152 ? -1.483 18.804 -10.677 1.00 35.78 152 ASN A C 1
ATOM 1240 O O . ASN A 1 152 ? -2.176 19.766 -10.353 1.00 35.78 152 ASN A O 1
ATOM 1244 N N . ILE A 1 153 ? -0.666 18.199 -9.816 1.00 40.53 153 ILE A N 1
ATOM 1245 C CA . ILE A 1 153 ? -0.457 18.704 -8.457 1.00 40.53 153 ILE A CA 1
ATOM 1246 C C . ILE A 1 153 ? 0.334 20.018 -8.545 1.00 40.53 153 ILE A C 1
ATOM 1248 O O . ILE A 1 153 ? 1.543 20.042 -8.818 1.00 40.53 153 ILE A O 1
ATOM 1252 N N . TYR A 1 154 ? -0.375 21.129 -8.346 1.00 33.78 154 TYR A N 1
ATOM 1253 C CA . TYR A 1 154 ? 0.188 22.466 -8.188 1.00 33.78 154 TYR A CA 1
ATOM 1254 C C . TYR A 1 154 ? 0.480 22.727 -6.708 1.00 33.78 154 TYR A C 1
ATOM 1256 O O . TYR A 1 154 ? -0.297 23.378 -6.018 1.00 33.78 154 TYR A O 1
ATOM 1264 N N . ILE A 1 155 ? 1.645 22.283 -6.237 1.00 38.66 155 ILE A N 1
ATOM 1265 C CA . ILE A 1 155 ? 2.109 22.607 -4.884 1.00 38.66 155 ILE A CA 1
ATOM 1266 C C . ILE A 1 155 ? 2.479 24.099 -4.844 1.00 38.66 155 ILE A C 1
ATOM 1268 O O . ILE A 1 155 ? 3.505 24.505 -5.401 1.00 38.66 155 ILE A O 1
ATOM 1272 N N . LYS A 1 156 ? 1.671 24.938 -4.187 1.00 32.06 156 LYS A N 1
ATOM 1273 C CA . LYS A 1 156 ? 2.093 26.289 -3.782 1.00 32.06 156 LYS A CA 1
ATOM 1274 C C . LYS A 1 156 ? 2.692 26.212 -2.384 1.00 32.06 156 LYS A C 1
ATOM 1276 O O . LYS A 1 156 ? 2.006 25.911 -1.413 1.00 32.06 156 LYS A O 1
ATOM 1281 N N . SER A 1 157 ? 3.996 26.466 -2.304 1.00 36.38 157 SER A N 1
ATOM 1282 C CA . SER A 1 157 ? 4.734 26.477 -1.049 1.00 36.38 157 SER A CA 1
ATOM 1283 C C . SER A 1 157 ? 4.285 27.622 -0.148 1.00 36.38 157 SER A C 1
ATOM 1285 O O . SER A 1 157 ? 3.937 28.696 -0.634 1.00 36.38 157 SER A O 1
ATOM 1287 N N . ASN A 1 158 ? 4.321 27.374 1.163 1.00 34.34 158 ASN A N 1
ATOM 1288 C CA . ASN A 1 158 ? 4.813 28.359 2.131 1.00 34.34 158 ASN A CA 1
ATOM 1289 C C . ASN A 1 158 ? 5.276 27.751 3.473 1.00 34.34 158 ASN A C 1
ATOM 1291 O O . ASN A 1 158 ? 5.882 28.472 4.248 1.00 34.34 158 ASN A O 1
ATOM 1295 N N . ASP A 1 159 ? 5.126 26.438 3.713 1.00 36.66 159 ASP A N 1
ATOM 1296 C CA . ASP A 1 159 ? 5.777 25.743 4.854 1.00 36.66 159 ASP A CA 1
ATOM 1297 C C . ASP A 1 159 ? 6.439 24.397 4.461 1.00 36.66 159 ASP A C 1
ATOM 1299 O O . ASP A 1 159 ? 6.782 23.556 5.292 1.00 36.66 159 ASP A O 1
ATOM 1303 N N . ILE A 1 160 ? 6.630 24.188 3.156 1.00 42.56 160 ILE A N 1
ATOM 1304 C CA . ILE A 1 160 ? 6.914 22.892 2.512 1.00 42.56 160 ILE A CA 1
ATOM 1305 C C . ILE A 1 160 ? 8.335 22.849 1.882 1.00 42.56 160 ILE A C 1
ATOM 1307 O O . ILE A 1 160 ? 8.804 21.814 1.396 1.00 42.56 160 ILE A O 1
ATOM 1311 N N . ASP A 1 161 ? 9.088 23.951 1.958 1.00 38.59 161 ASP A N 1
ATOM 1312 C CA . ASP A 1 161 ? 10.295 24.187 1.145 1.00 38.59 161 ASP A CA 1
ATOM 1313 C C . ASP A 1 161 ? 11.496 23.259 1.424 1.00 38.59 161 ASP A C 1
ATOM 1315 O O . ASP A 1 161 ? 12.403 23.158 0.593 1.00 38.59 161 ASP A O 1
ATOM 1319 N N . SER A 1 162 ? 11.502 22.503 2.528 1.00 39.41 162 SER A N 1
ATOM 1320 C CA . SER A 1 162 ? 12.549 21.498 2.796 1.00 39.41 162 SER A CA 1
ATOM 1321 C C . SER A 1 162 ? 12.175 20.061 2.406 1.00 39.41 162 SER A C 1
ATOM 1323 O O . SER A 1 162 ? 13.062 19.211 2.326 1.00 39.41 162 SER A O 1
ATOM 1325 N N . PHE A 1 163 ? 10.897 19.778 2.117 1.00 39.50 163 PHE A N 1
ATOM 1326 C CA . PHE A 1 163 ? 10.424 18.437 1.745 1.00 39.50 163 PHE A CA 1
ATOM 1327 C C . PHE A 1 163 ? 10.138 18.272 0.240 1.00 39.50 163 PHE A C 1
ATOM 1329 O O . PHE A 1 163 ? 10.267 17.155 -0.264 1.00 39.50 163 PHE A O 1
ATOM 1336 N N . TYR A 1 164 ? 9.814 19.354 -0.483 1.00 43.84 164 TYR A N 1
ATOM 1337 C CA . TYR A 1 164 ? 9.296 19.283 -1.864 1.00 43.84 164 TYR A CA 1
ATOM 1338 C C . TYR A 1 164 ? 10.019 20.174 -2.883 1.00 43.84 164 TYR A C 1
ATOM 1340 O O . TYR A 1 164 ? 9.506 20.412 -3.975 1.00 43.84 164 TYR A O 1
ATOM 1348 N N . SER A 1 165 ? 11.233 20.642 -2.594 1.00 30.36 165 SER A N 1
ATOM 1349 C CA . SER A 1 165 ? 12.051 21.353 -3.585 1.00 30.36 165 SER A CA 1
ATOM 1350 C C . SER A 1 165 ? 12.628 20.383 -4.632 1.00 30.36 165 SER A C 1
ATOM 1352 O O . SER A 1 165 ? 13.825 20.113 -4.684 1.00 30.36 165 SER A O 1
ATOM 1354 N N . ALA A 1 166 ? 11.761 19.842 -5.492 1.00 33.28 166 ALA A N 1
ATOM 1355 C CA . ALA A 1 166 ? 12.149 19.153 -6.715 1.00 33.28 166 ALA A CA 1
ATOM 1356 C C . ALA A 1 166 ? 11.166 19.445 -7.867 1.00 33.28 166 ALA A C 1
ATOM 1358 O O . ALA A 1 166 ? 10.152 18.780 -8.056 1.00 33.28 166 ALA A O 1
ATOM 1359 N N . SER A 1 167 ? 11.601 20.396 -8.700 1.00 32.19 167 SER A N 1
ATOM 1360 C CA . SER A 1 167 ? 11.489 20.435 -10.170 1.00 32.19 167 SER A CA 1
ATOM 1361 C C . SER A 1 167 ? 10.127 20.655 -10.842 1.00 32.19 167 SER A C 1
ATOM 1363 O O . SER A 1 167 ? 9.361 19.724 -11.073 1.00 32.19 167 SER A O 1
ATOM 1365 N N . ASN A 1 168 ? 9.941 21.888 -11.329 1.00 31.50 168 ASN A N 1
ATOM 1366 C CA . ASN A 1 168 ? 9.181 22.247 -12.533 1.00 31.50 168 ASN A CA 1
ATOM 1367 C C . ASN A 1 168 ? 9.568 21.357 -13.730 1.00 31.50 168 ASN A C 1
ATOM 1369 O O . ASN A 1 168 ? 10.712 21.422 -14.165 1.00 31.50 168 ASN A O 1
ATOM 1373 N N . CYS A 1 169 ? 8.615 20.576 -14.247 1.00 35.31 169 CYS A N 1
ATOM 1374 C CA . CYS A 1 169 ? 8.525 20.029 -15.613 1.00 35.31 169 CYS A CA 1
ATOM 1375 C C . CYS A 1 169 ? 7.119 19.413 -15.727 1.00 35.31 169 CYS A C 1
ATOM 1377 O O . CYS A 1 169 ? 6.782 18.545 -14.923 1.00 35.31 169 CYS A O 1
ATOM 1379 N N . GLN A 1 170 ? 6.281 19.923 -16.634 1.00 40.38 170 GLN A N 1
ATOM 1380 C CA . GLN A 1 170 ? 4.815 19.766 -16.608 1.00 40.38 170 GLN A CA 1
ATOM 1381 C C . GLN A 1 170 ? 4.242 18.660 -17.519 1.00 40.38 170 GLN A C 1
ATOM 1383 O O . GLN A 1 170 ? 3.035 18.477 -17.516 1.00 40.38 170 GLN A O 1
ATOM 1388 N N . GLU A 1 171 ? 5.056 17.883 -18.241 1.00 40.12 171 GLU A N 1
ATOM 1389 C CA . GLU A 1 171 ? 4.540 16.831 -19.150 1.00 40.12 171 GLU A CA 1
ATOM 1390 C C . GLU A 1 171 ? 5.045 15.406 -18.832 1.00 40.12 171 GLU A C 1
ATOM 1392 O O . GLU A 1 171 ? 4.397 14.429 -19.194 1.00 40.12 171 GLU A O 1
ATOM 1397 N N . ASP A 1 172 ? 6.127 15.255 -18.058 1.00 45.62 172 ASP A N 1
ATOM 1398 C CA . ASP A 1 172 ? 6.733 13.950 -17.716 1.00 45.62 172 ASP A CA 1
ATOM 1399 C C . ASP A 1 172 ? 6.218 13.330 -16.397 1.00 45.62 172 ASP A C 1
ATOM 1401 O O . ASP A 1 172 ? 6.734 12.308 -15.941 1.00 45.62 172 ASP A O 1
ATOM 1405 N N . ARG A 1 173 ? 5.241 13.957 -15.726 1.00 51.38 173 ARG A N 1
ATOM 1406 C CA . ARG A 1 173 ? 4.836 13.576 -14.355 1.00 51.38 173 ARG A CA 1
ATOM 1407 C C . ARG A 1 173 ? 3.776 12.479 -14.267 1.00 51.38 173 ARG A C 1
ATOM 1409 O O . ARG A 1 173 ? 3.625 11.914 -13.193 1.00 51.38 173 ARG A O 1
ATOM 1416 N N . CYS A 1 174 ? 3.086 12.165 -15.362 1.00 55.19 174 CYS A N 1
ATOM 1417 C CA . CYS A 1 174 ? 1.986 11.189 -15.357 1.00 55.19 174 CYS A CA 1
ATOM 1418 C C . CYS A 1 174 ? 2.452 9.741 -15.577 1.00 55.19 174 CYS A C 1
ATOM 1420 O O . CYS A 1 174 ? 1.627 8.855 -15.776 1.00 55.19 174 CYS A O 1
ATOM 1422 N N . TYR A 1 175 ? 3.766 9.503 -15.609 1.00 67.88 175 TYR A N 1
ATOM 1423 C CA . TYR A 1 175 ? 4.327 8.186 -15.874 1.00 67.88 175 TYR A CA 1
ATOM 1424 C C . TYR A 1 175 ? 5.308 7.791 -14.788 1.00 67.88 175 TYR A C 1
ATOM 1426 O O . TYR A 1 175 ? 6.097 8.601 -14.284 1.00 67.88 175 TYR A O 1
ATOM 1434 N N . MET A 1 176 ? 5.341 6.493 -14.501 1.00 79.12 176 MET A N 1
ATOM 1435 C CA . MET A 1 176 ? 6.482 5.928 -13.809 1.00 79.12 176 MET A CA 1
ATOM 1436 C C . MET A 1 176 ? 7.765 6.277 -14.568 1.00 79.12 176 MET A C 1
ATOM 1438 O O . MET A 1 176 ? 7.838 6.147 -15.787 1.00 79.12 176 MET A O 1
ATOM 1442 N N . ARG A 1 177 ? 8.794 6.702 -13.835 1.00 82.38 177 ARG A N 1
ATOM 1443 C CA . ARG A 1 177 ? 10.162 6.806 -14.349 1.00 82.38 177 ARG A CA 1
ATOM 1444 C C . ARG A 1 177 ? 10.923 5.541 -13.998 1.00 82.38 177 ARG A C 1
ATOM 1446 O O . ARG A 1 177 ? 10.768 5.028 -12.889 1.00 82.38 177 ARG A O 1
ATOM 1453 N N . LEU A 1 178 ? 11.804 5.092 -14.893 1.00 84.38 178 LEU A N 1
ATOM 1454 C CA . LEU A 1 178 ? 12.642 3.922 -14.634 1.00 84.38 178 LEU A CA 1
ATOM 1455 C C . LEU A 1 178 ? 13.449 4.078 -13.334 1.00 84.38 178 LEU A C 1
ATOM 1457 O O . LEU A 1 178 ? 13.491 3.152 -12.534 1.00 84.38 178 LEU A O 1
ATOM 1461 N N . ASP A 1 179 ? 13.997 5.265 -13.060 1.00 85.19 179 ASP A N 1
ATOM 1462 C CA . ASP A 1 179 ? 14.732 5.543 -11.816 1.00 85.19 179 ASP A CA 1
ATOM 1463 C C . ASP A 1 179 ? 13.880 5.312 -10.556 1.00 85.19 179 ASP A C 1
ATOM 1465 O O . ASP A 1 179 ? 14.368 4.765 -9.565 1.00 85.19 179 ASP A O 1
ATOM 1469 N N . ASN A 1 180 ? 12.596 5.692 -10.592 1.00 86.38 180 ASN A N 1
ATOM 1470 C CA . ASN A 1 180 ? 11.677 5.479 -9.473 1.00 86.38 180 ASN A CA 1
ATOM 1471 C C . ASN A 1 180 ? 11.387 3.989 -9.295 1.00 86.38 180 ASN A C 1
ATOM 1473 O O . ASN A 1 180 ? 11.413 3.496 -8.169 1.00 86.38 180 ASN A O 1
ATOM 1477 N N . LEU A 1 181 ? 11.170 3.263 -10.397 1.00 88.88 181 LEU A N 1
ATOM 1478 C CA . LEU A 1 181 ? 10.988 1.814 -10.360 1.00 88.88 181 LEU A CA 1
ATOM 1479 C C . LEU A 1 181 ? 12.216 1.123 -9.753 1.00 88.88 181 LEU A C 1
ATOM 1481 O O . LEU A 1 181 ? 12.086 0.299 -8.850 1.00 88.88 181 LEU A O 1
ATOM 1485 N N . LEU A 1 182 ? 13.418 1.503 -10.188 1.00 90.12 182 LEU A N 1
ATOM 1486 C CA . LEU A 1 182 ? 14.670 0.979 -9.643 1.00 90.12 182 LEU A CA 1
ATOM 1487 C C . LEU A 1 182 ? 14.831 1.314 -8.156 1.00 90.12 182 LEU A C 1
ATOM 1489 O O . LEU A 1 182 ? 15.269 0.465 -7.376 1.00 90.12 182 LEU A O 1
ATOM 1493 N N . LEU A 1 183 ? 14.441 2.522 -7.738 1.00 89.69 183 LEU A N 1
ATOM 1494 C CA . LEU A 1 183 ? 14.432 2.906 -6.330 1.00 89.69 183 LEU A CA 1
ATOM 1495 C C . LEU A 1 183 ? 13.499 1.998 -5.520 1.00 89.69 183 LEU A C 1
ATOM 1497 O O . LEU A 1 183 ? 13.941 1.447 -4.510 1.00 89.69 183 LEU A O 1
ATOM 1501 N N . ILE A 1 184 ? 12.259 1.796 -5.975 1.00 89.94 184 ILE A N 1
ATOM 1502 C CA . ILE A 1 184 ? 11.277 0.907 -5.339 1.00 89.94 184 ILE A CA 1
ATOM 1503 C C . ILE A 1 184 ? 11.856 -0.500 -5.207 1.00 89.94 184 ILE A C 1
ATOM 1505 O O . ILE A 1 184 ? 11.934 -1.026 -4.102 1.00 89.94 184 ILE A O 1
ATOM 1509 N N . LEU A 1 185 ? 12.358 -1.080 -6.297 1.00 90.75 185 LEU A N 1
ATOM 1510 C CA . LEU A 1 185 ? 12.935 -2.426 -6.298 1.00 90.75 185 LEU A CA 1
ATOM 1511 C C . LEU A 1 185 ? 14.145 -2.550 -5.359 1.00 90.75 185 LEU A C 1
ATOM 1513 O O . LEU A 1 185 ? 14.306 -3.555 -4.667 1.00 90.75 185 LEU A O 1
ATOM 1517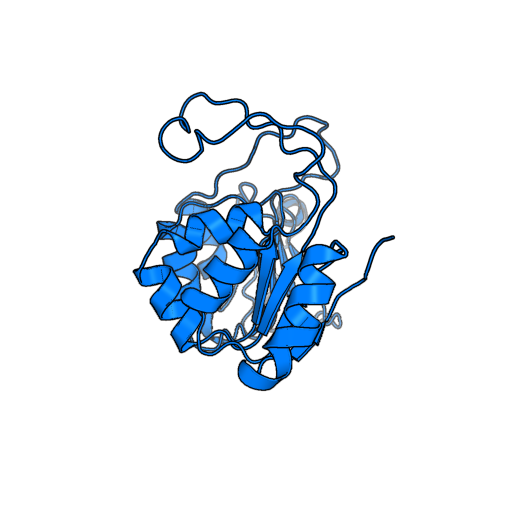 N N . SER A 1 186 ? 14.980 -1.510 -5.269 1.00 90.06 186 SER A N 1
ATOM 1518 C CA . SER A 1 186 ? 16.134 -1.502 -4.361 1.00 90.06 186 SER A CA 1
ATOM 1519 C C . SER A 1 186 ? 15.731 -1.468 -2.880 1.00 90.06 186 SER A C 1
ATOM 1521 O O . SER A 1 186 ? 16.448 -2.002 -2.022 1.00 90.06 186 SER A O 1
ATOM 1523 N N . LYS A 1 187 ? 14.589 -0.834 -2.581 1.00 88.94 187 LYS A N 1
ATOM 1524 C CA . LYS A 1 187 ? 14.090 -0.582 -1.228 1.00 88.94 187 LYS A CA 1
ATOM 1525 C C . LYS A 1 187 ? 13.032 -1.571 -0.774 1.00 88.94 187 LYS A C 1
ATOM 1527 O O . LYS A 1 187 ? 12.889 -1.692 0.431 1.00 88.94 187 LYS A O 1
ATOM 1532 N N . CYS A 1 188 ? 12.340 -2.267 -1.669 1.00 88.44 188 CYS A N 1
ATOM 1533 C CA . CYS A 1 188 ? 11.191 -3.123 -1.377 1.00 88.44 188 CYS A CA 1
ATOM 1534 C C . CYS A 1 188 ? 11.437 -4.550 -1.902 1.00 88.44 188 CYS A C 1
ATOM 1536 O O . CYS A 1 188 ? 10.866 -4.988 -2.894 1.00 88.44 188 CYS A O 1
ATOM 1538 N N . ARG A 1 189 ? 12.317 -5.292 -1.225 1.00 86.06 189 ARG A N 1
ATOM 1539 C CA . ARG A 1 189 ? 12.861 -6.584 -1.687 1.00 86.06 189 ARG A CA 1
ATOM 1540 C C . ARG A 1 189 ? 11.914 -7.776 -1.546 1.00 86.06 189 ARG A C 1
ATOM 1542 O O . ARG A 1 189 ? 12.219 -8.839 -2.072 1.00 86.06 189 ARG A O 1
ATOM 1549 N N . LYS A 1 190 ? 10.832 -7.640 -0.777 1.00 87.06 190 LYS A N 1
ATOM 1550 C CA . LYS A 1 190 ? 9.837 -8.709 -0.569 1.00 87.06 190 LYS A CA 1
ATOM 1551 C C . LYS A 1 190 ? 8.589 -8.566 -1.435 1.00 87.06 190 LYS A C 1
ATOM 1553 O O . LYS A 1 190 ? 7.661 -9.356 -1.273 1.00 87.06 190 LYS A O 1
ATOM 1558 N N . LEU A 1 191 ? 8.558 -7.569 -2.317 1.00 91.12 191 LEU A N 1
ATOM 1559 C CA . LEU A 1 191 ? 7.476 -7.460 -3.281 1.00 91.12 191 LEU A CA 1
ATOM 1560 C C . LEU A 1 191 ? 7.451 -8.729 -4.128 1.00 91.12 191 LEU A C 1
ATOM 1562 O O . LEU A 1 191 ? 8.496 -9.205 -4.561 1.00 91.12 191 LEU A O 1
ATOM 1566 N N . SER A 1 192 ? 6.260 -9.274 -4.329 1.00 92.75 192 SER A N 1
ATOM 1567 C CA . SER A 1 192 ? 6.009 -10.322 -5.315 1.00 92.75 192 SER A CA 1
ATOM 1568 C C . SER A 1 192 ? 5.133 -9.811 -6.448 1.00 92.75 192 SER A C 1
ATOM 1570 O O . SER A 1 192 ? 5.112 -10.418 -7.508 1.00 92.75 192 SER A O 1
ATOM 1572 N N . ILE A 1 193 ? 4.393 -8.722 -6.224 1.00 93.69 193 ILE A N 1
ATOM 1573 C CA . ILE A 1 193 ? 3.507 -8.120 -7.214 1.00 93.69 193 ILE A CA 1
ATOM 1574 C C . ILE A 1 193 ? 3.734 -6.613 -7.220 1.00 93.69 193 ILE A C 1
ATOM 1576 O O . ILE A 1 193 ? 3.649 -5.962 -6.174 1.00 93.69 193 ILE A O 1
ATOM 1580 N N . ILE A 1 194 ? 3.970 -6.070 -8.411 1.00 92.88 194 ILE A N 1
ATOM 1581 C CA . ILE A 1 194 ? 3.958 -4.637 -8.678 1.00 92.88 194 ILE A CA 1
ATOM 1582 C C . ILE A 1 194 ? 2.920 -4.370 -9.765 1.00 92.88 194 ILE A C 1
ATOM 1584 O O . ILE A 1 194 ? 3.031 -4.873 -10.883 1.00 92.88 194 ILE A O 1
ATOM 1588 N N . ILE A 1 195 ? 1.910 -3.574 -9.430 1.00 90.69 195 ILE A N 1
ATOM 1589 C CA . ILE A 1 195 ? 0.969 -3.023 -10.400 1.00 90.69 195 ILE A CA 1
ATOM 1590 C C . ILE A 1 195 ? 1.427 -1.602 -10.705 1.00 90.69 195 ILE A C 1
ATOM 1592 O O . ILE A 1 195 ? 1.615 -0.793 -9.801 1.00 90.69 195 ILE A O 1
ATOM 1596 N N . LEU A 1 196 ? 1.660 -1.337 -11.981 1.00 88.12 196 LEU A N 1
ATOM 1597 C CA . LEU A 1 196 ? 1.959 -0.024 -12.528 1.00 88.12 196 LEU A CA 1
ATOM 1598 C C . LEU A 1 196 ? 0.752 0.379 -13.373 1.00 88.12 196 LEU A C 1
ATOM 1600 O O . LEU A 1 196 ? 0.169 -0.479 -14.035 1.00 88.12 196 LEU A O 1
ATOM 1604 N N . GLY A 1 197 ? 0.374 1.652 -13.385 1.00 82.94 197 GLY A N 1
ATOM 1605 C CA . GLY A 1 197 ? -0.672 2.120 -14.286 1.00 82.94 197 GLY A CA 1
ATOM 1606 C C . GLY A 1 197 ? -0.205 2.067 -15.742 1.00 82.94 197 GLY A C 1
ATOM 1607 O O . GLY A 1 197 ? -0.265 1.040 -16.427 1.00 82.94 197 GLY A O 1
ATOM 1608 N N . LYS A 1 198 ? 0.254 3.207 -16.235 1.00 83.00 198 LYS A N 1
ATOM 1609 C CA . LYS A 1 198 ? 0.683 3.424 -17.610 1.00 83.00 198 LYS A CA 1
ATOM 1610 C C . LYS A 1 198 ? 2.199 3.542 -17.668 1.00 83.00 198 LYS A C 1
ATOM 1612 O O . LYS A 1 198 ? 2.791 4.408 -17.029 1.00 83.00 198 LYS A O 1
ATOM 1617 N N . ILE A 1 199 ? 2.841 2.693 -18.469 1.00 84.75 199 ILE A N 1
ATOM 1618 C CA . ILE A 1 199 ? 4.300 2.705 -18.614 1.00 84.75 199 ILE A CA 1
ATOM 1619 C C . ILE A 1 199 ? 4.738 3.021 -20.039 1.00 84.75 199 ILE A C 1
ATOM 1621 O O . ILE A 1 199 ? 4.081 2.659 -21.015 1.00 84.75 199 ILE A O 1
ATOM 1625 N N . ARG A 1 200 ? 5.900 3.667 -20.134 1.00 86.94 200 ARG A N 1
ATOM 1626 C CA . ARG A 1 200 ? 6.591 3.948 -21.391 1.00 86.94 200 ARG A CA 1
ATOM 1627 C C . ARG A 1 200 ? 7.334 2.718 -21.920 1.00 86.94 200 ARG A C 1
ATOM 1629 O O . ARG A 1 200 ? 7.715 1.820 -21.160 1.00 86.94 200 ARG A O 1
ATOM 1636 N N . GLN A 1 201 ? 7.639 2.742 -23.217 1.00 88.44 201 GLN A N 1
ATOM 1637 C CA . GLN A 1 201 ? 8.368 1.681 -23.916 1.00 88.44 201 GLN A CA 1
ATOM 1638 C C . GLN A 1 201 ? 9.737 1.342 -23.299 1.00 88.44 201 GLN A C 1
ATOM 1640 O O . GLN A 1 201 ? 10.155 0.181 -23.327 1.00 88.44 201 GLN A O 1
ATOM 1645 N N . ASP A 1 202 ? 10.449 2.315 -22.727 1.00 87.56 202 ASP A N 1
ATOM 1646 C CA . ASP A 1 202 ? 11.743 2.085 -22.075 1.00 87.56 202 ASP A CA 1
ATOM 1647 C C . ASP A 1 202 ? 11.612 1.243 -20.797 1.00 87.56 202 ASP A C 1
ATOM 1649 O O . ASP A 1 202 ? 12.386 0.304 -20.597 1.00 87.56 202 ASP A O 1
ATOM 1653 N N . ILE A 1 203 ? 10.584 1.498 -19.982 1.00 89.81 203 ILE A N 1
ATOM 1654 C CA . ILE A 1 203 ? 10.289 0.703 -18.780 1.00 89.81 203 ILE A CA 1
ATOM 1655 C C . ILE A 1 203 ? 9.830 -0.693 -19.169 1.00 89.81 203 ILE A C 1
ATOM 1657 O O . ILE A 1 203 ? 10.314 -1.673 -18.607 1.00 89.81 203 ILE A O 1
ATOM 1661 N N . TYR A 1 204 ? 8.948 -0.797 -20.163 1.00 91.62 204 TYR A N 1
ATOM 1662 C CA . TYR A 1 204 ? 8.512 -2.087 -20.684 1.00 91.62 204 TYR A CA 1
ATOM 1663 C C . TYR A 1 204 ? 9.699 -2.934 -21.152 1.00 91.62 204 TYR A C 1
ATOM 1665 O O . TYR A 1 204 ? 9.842 -4.087 -20.744 1.00 91.62 204 TYR A O 1
ATOM 1673 N N . SER A 1 205 ? 10.594 -2.341 -21.948 1.00 92.69 205 SER A N 1
ATOM 1674 C CA . SER A 1 205 ? 11.801 -3.010 -22.441 1.00 92.69 205 SER A CA 1
ATOM 1675 C C . SER A 1 205 ? 12.697 -3.465 -21.288 1.00 92.69 205 SER A C 1
ATOM 1677 O O . SER A 1 205 ? 13.204 -4.586 -21.298 1.00 92.69 205 SER A O 1
ATOM 1679 N N . TRP A 1 206 ? 12.854 -2.629 -20.256 1.00 94.25 206 TRP A N 1
ATOM 1680 C CA . TRP A 1 206 ? 13.608 -2.995 -19.062 1.00 94.25 206 TRP A CA 1
ATOM 1681 C C . TRP A 1 206 ? 12.965 -4.168 -18.307 1.00 94.25 206 TRP A C 1
ATOM 1683 O O . TRP A 1 206 ? 13.672 -5.110 -17.943 1.00 94.25 206 TRP A O 1
ATOM 1693 N N . ILE A 1 207 ? 11.642 -4.155 -18.111 1.00 92.75 207 ILE A N 1
ATOM 1694 C CA . ILE A 1 207 ? 10.905 -5.241 -17.448 1.00 92.75 207 ILE A CA 1
ATOM 1695 C C . ILE A 1 207 ? 11.073 -6.547 -18.232 1.00 92.75 207 ILE A C 1
ATOM 1697 O O . ILE A 1 207 ? 11.415 -7.560 -17.632 1.00 92.75 207 ILE A O 1
ATOM 1701 N N . GLN A 1 208 ? 10.926 -6.538 -19.561 1.00 93.69 208 GLN A N 1
ATOM 1702 C CA . GLN A 1 208 ? 11.105 -7.738 -20.394 1.00 93.69 208 GLN A CA 1
ATOM 1703 C C . GLN A 1 208 ? 12.493 -8.374 -20.234 1.00 93.69 208 GLN A C 1
ATOM 1705 O O . GLN A 1 208 ? 12.623 -9.597 -20.244 1.00 93.69 208 GLN A O 1
ATOM 1710 N N . ILE A 1 209 ? 13.530 -7.554 -20.055 1.00 94.12 209 ILE A N 1
ATOM 1711 C CA . ILE A 1 209 ? 14.906 -8.032 -19.877 1.00 94.12 209 ILE A CA 1
ATOM 1712 C C . ILE A 1 209 ? 15.138 -8.567 -18.455 1.00 94.12 209 ILE A C 1
ATOM 1714 O O . ILE A 1 209 ? 15.845 -9.558 -18.287 1.00 94.12 209 ILE A O 1
ATOM 1718 N N . ASN A 1 210 ? 14.569 -7.921 -17.431 1.00 92.31 210 ASN A N 1
ATOM 1719 C CA . ASN A 1 210 ? 14.973 -8.141 -16.038 1.00 92.31 210 ASN A CA 1
ATOM 1720 C C . ASN A 1 210 ? 13.962 -8.929 -15.190 1.00 92.31 210 ASN A C 1
ATOM 1722 O O . ASN A 1 210 ? 14.368 -9.536 -14.199 1.00 92.31 210 ASN A O 1
ATOM 1726 N N . ALA A 1 211 ? 12.673 -8.960 -15.545 1.00 87.50 211 ALA A N 1
ATOM 1727 C CA . ALA A 1 211 ? 11.608 -9.506 -14.692 1.00 87.50 211 ALA A CA 1
ATOM 1728 C C . ALA A 1 211 ? 11.842 -10.966 -14.278 1.00 87.50 211 ALA A C 1
ATOM 1730 O O . ALA A 1 211 ? 11.631 -11.320 -13.119 1.00 87.50 211 ALA A O 1
ATOM 1731 N N . SER A 1 212 ? 12.372 -11.791 -15.188 1.00 87.25 212 SER A N 1
ATOM 1732 C CA . SER A 1 212 ? 12.696 -13.202 -14.927 1.00 87.25 212 SER A CA 1
ATOM 1733 C C . SER A 1 212 ? 13.703 -13.403 -13.786 1.00 87.25 212 SER A C 1
ATOM 1735 O O . SER A 1 212 ? 13.729 -14.468 -13.173 1.00 87.25 212 SER A O 1
ATOM 1737 N N . THR A 1 213 ? 14.510 -12.386 -13.473 1.00 90.06 213 THR A N 1
ATOM 1738 C CA . THR A 1 213 ? 15.510 -12.426 -12.394 1.00 90.06 213 THR A CA 1
ATOM 1739 C C . THR A 1 213 ? 15.006 -11.851 -11.072 1.00 90.06 213 THR A C 1
ATOM 1741 O O . THR A 1 213 ? 15.616 -12.092 -10.032 1.00 90.06 213 THR A O 1
ATOM 1744 N N . LEU A 1 214 ? 13.899 -11.101 -11.092 1.00 86.44 214 LEU A N 1
ATOM 1745 C CA . LEU A 1 214 ? 13.409 -10.345 -9.938 1.00 86.44 214 LEU A CA 1
ATOM 1746 C C . LEU A 1 214 ? 12.420 -11.130 -9.070 1.00 86.44 214 LEU A C 1
ATOM 1748 O O . LEU A 1 214 ? 12.195 -10.729 -7.933 1.00 86.44 214 LEU A O 1
ATOM 1752 N N . ASN A 1 215 ? 11.861 -12.240 -9.569 1.00 89.06 215 ASN A N 1
ATOM 1753 C CA . ASN A 1 215 ? 10.789 -12.994 -8.899 1.00 89.06 215 ASN A CA 1
ATOM 1754 C C . ASN A 1 215 ? 9.613 -12.083 -8.475 1.00 89.06 215 ASN A C 1
ATOM 1756 O O . ASN A 1 215 ? 9.073 -12.210 -7.375 1.00 89.06 215 ASN A O 1
ATOM 1760 N N . ILE A 1 216 ? 9.271 -11.132 -9.349 1.00 92.19 216 ILE A N 1
ATOM 1761 C CA . ILE A 1 216 ? 8.193 -10.154 -9.187 1.00 92.19 216 ILE A CA 1
ATOM 1762 C C . ILE A 1 216 ? 7.299 -10.235 -10.419 1.00 92.19 216 ILE A C 1
ATOM 1764 O O . ILE A 1 216 ? 7.788 -10.143 -11.547 1.00 92.19 216 ILE A O 1
ATOM 1768 N N . ASP A 1 217 ? 5.996 -10.343 -10.187 1.00 92.75 217 ASP A N 1
ATOM 1769 C CA . ASP A 1 217 ? 4.976 -10.218 -11.216 1.00 92.75 217 ASP A CA 1
ATOM 1770 C C . ASP A 1 217 ? 4.664 -8.738 -11.454 1.00 92.75 217 ASP A C 1
ATOM 1772 O O . ASP A 1 217 ? 4.308 -8.003 -10.528 1.00 92.75 217 ASP A O 1
ATOM 1776 N N . PHE A 1 218 ? 4.784 -8.304 -12.707 1.00 92.31 218 PHE A N 1
ATOM 1777 C CA . PHE A 1 218 ? 4.467 -6.944 -13.131 1.00 92.31 218 PHE A CA 1
ATOM 1778 C C . PHE A 1 218 ? 3.139 -6.916 -13.887 1.00 92.31 218 PHE A C 1
ATOM 1780 O O . PHE A 1 218 ? 2.952 -7.672 -14.840 1.00 92.31 218 PHE A O 1
ATOM 1787 N N . TYR A 1 219 ? 2.250 -6.003 -13.503 1.00 90.50 219 TYR A N 1
ATOM 1788 C CA . TYR A 1 219 ? 0.995 -5.720 -14.204 1.00 90.50 219 TYR A CA 1
ATOM 1789 C C . TYR A 1 219 ? 1.002 -4.261 -14.642 1.00 90.50 219 TYR A C 1
ATOM 1791 O O . TYR A 1 219 ? 1.312 -3.400 -13.827 1.00 90.50 219 TYR A O 1
ATOM 1799 N N . PHE A 1 220 ? 0.707 -3.983 -15.912 1.00 89.44 220 PHE A N 1
ATOM 1800 C CA . PHE A 1 220 ? 0.738 -2.624 -16.454 1.00 89.44 220 PHE A CA 1
ATOM 1801 C C . PHE A 1 220 ? 0.006 -2.504 -17.786 1.00 89.44 220 PHE A C 1
ATOM 1803 O O . PHE A 1 220 ? -0.251 -3.500 -18.464 1.00 89.44 220 PHE A O 1
ATOM 1810 N N . THR A 1 221 ? -0.263 -1.261 -18.183 1.00 84.31 221 THR A N 1
ATOM 1811 C CA . THR A 1 221 ? -0.693 -0.903 -19.538 1.00 84.31 221 THR A CA 1
ATOM 1812 C C . THR A 1 221 ? 0.456 -0.209 -20.270 1.00 84.31 221 THR A C 1
ATOM 1814 O O . THR A 1 221 ? 0.980 0.798 -19.794 1.00 84.31 221 THR A O 1
ATOM 1817 N N . LEU A 1 222 ? 0.862 -0.748 -21.423 1.00 82.00 222 LEU A N 1
ATOM 1818 C CA . LEU A 1 222 ? 1.827 -0.096 -22.310 1.00 82.00 222 LEU A CA 1
ATOM 1819 C C . LEU A 1 222 ? 1.125 1.014 -23.100 1.00 82.00 222 LEU A C 1
ATOM 1821 O O . LEU A 1 222 ? 0.026 0.795 -23.612 1.00 82.00 222 LEU A O 1
ATOM 1825 N N . ILE A 1 223 ? 1.762 2.177 -23.203 1.00 79.56 223 ILE A N 1
ATOM 1826 C CA . ILE A 1 223 ? 1.356 3.231 -24.137 1.00 79.56 223 ILE A CA 1
ATOM 1827 C C . ILE A 1 223 ? 2.419 3.360 -25.227 1.00 79.56 223 ILE A C 1
ATOM 1829 O O . ILE A 1 223 ? 3.613 3.341 -24.917 1.00 79.56 223 ILE A O 1
ATOM 1833 N N . ASP A 1 224 ? 1.951 3.487 -26.469 1.00 62.31 224 ASP A N 1
ATOM 1834 C CA . ASP A 1 224 ? 2.755 3.764 -27.664 1.00 62.31 224 ASP A CA 1
ATOM 1835 C C . ASP A 1 224 ? 3.295 5.205 -27.706 1.00 62.31 224 ASP A C 1
ATOM 1837 O O . ASP A 1 224 ? 2.532 6.145 -27.371 1.00 62.31 224 ASP A O 1
#

pLDDT: mean 75.09, std 19.14, range [30.36, 96.38]

Solvent-accessible surface area (backbone atoms only — not comparable to full-atom values): 12928 Å² total; per-residue (Å²): 130,63,50,84,49,50,63,48,77,48,56,60,68,60,68,81,74,68,65,89,88,62,86,49,81,66,29,42,64,60,24,29,33,38,38,41,42,64,53,88,53,90,66,83,91,57,55,35,70,50,26,32,33,42,35,40,35,51,81,64,105,82,59,98,65,88,69,82,51,67,62,48,75,67,47,54,54,50,46,61,66,31,38,40,44,58,52,20,30,32,42,35,42,39,86,56,40,47,61,51,66,72,57,52,44,50,55,53,69,47,18,74,50,28,31,32,41,35,35,30,58,75,63,48,60,61,42,66,71,37,66,68,47,31,50,50,44,34,71,42,31,32,36,41,34,33,50,62,70,85,70,83,82,77,84,78,76,88,89,44,73,91,83,64,80,70,79,97,67,93,79,72,73,65,41,73,47,62,70,56,52,52,49,46,54,75,55,37,75,49,40,44,35,40,37,46,42,52,38,47,61,69,50,52,54,48,44,74,74,46,35,90,79,61,69,42,48,78,44,71,42,83,53,135